Protein 6ZPA (pdb70)

Organism: Cyanophage S-2L (NCBI:txid260586)

Radius of gyration: 15.74 Å; Cα contacts (8 Å, |Δi|>4): 226; chains: 1; bounding box: 34×36×41 Å

Structure (mmCIF, N/CA/C/O backbone):
data_6ZPA
#
_entry.id   6ZPA
#
_cell.length_a   141.489
_cell.length_b   141.489
_cell.length_c   53.601
_cell.angle_alpha   90.000
_cell.angle_beta   90.000
_cell.angle_gamma   120.000
#
_symmetry.space_group_name_H-M   'H 3 2'
#
loop_
_entity.id
_entity.type
_entity.pdbx_description
1 polymer DatZ
2 non-polymer (2R,3S,5R)-5-(6-amino-9H-purin-9-yl)-tetrahydro-2-(hydroxymethyl)furan-3-ol
3 non-polymer 'ZINC ION'
4 non-polymer 'LITHIUM ION'
5 water water
#
loop_
_atom_site.group_PDB
_atom_site.id
_atom_site.type_symbol
_atom_site.label_atom_id
_atom_site.label_alt_id
_atom_site.label_comp_id
_atom_site.label_asym_id
_atom_site.label_entity_id
_atom_site.label_seq_id
_atom_site.pdbx_PDB_ins_code
_atom_site.Cartn_x
_atom_site.Cartn_y
_atom_site.Cartn_z
_atom_site.occupancy
_atom_site.B_iso_or_equiv
_atom_site.auth_seq_id
_atom_site.auth_comp_id
_atom_site.auth_asym_id
_atom_site.auth_atom_id
_atom_site.pdbx_PDB_model_num
ATOM 1 N N . LEU A 1 9 ? -6.82600 27.88300 14.60100 1.000 20.33123 3 LEU A N 1
ATOM 2 C CA . LEU A 1 9 ? -6.79800 27.73900 13.14700 1.000 20.58389 3 LEU A CA 1
ATOM 3 C C . LEU A 1 9 ? -5.38000 27.92600 12.57600 1.000 16.24389 3 LEU A C 1
ATOM 4 O O . LEU A 1 9 ? -4.93500 27.13000 11.74800 1.000 16.07019 3 LEU A O 1
ATOM 20 N N . GLN A 1 10 ? -4.66700 28.95400 13.03900 1.000 13.39882 4 GLN A N 1
ATOM 21 C CA . GLN A 1 10 ? -3.31700 29.21700 12.54800 1.000 11.88021 4 GLN A CA 1
ATOM 22 C C . GLN A 1 10 ? -2.38300 28.05400 12.86200 1.000 10.98274 4 GLN A C 1
ATOM 23 O O . GLN A 1 10 ? -2.39700 27.50200 13.96500 1.000 12.00917 4 GLN A O 1
ATOM 37 N N . ILE A 1 11 ? -1.54700 27.70200 11.88700 1.000 9.11935 5 ILE A N 1
ATOM 38 C CA . ILE A 1 11 ? -0.49700 26.70900 12.08000 1.000 8.39295 5 ILE A CA 1
ATOM 39 C C . ILE A 1 11 ? 0.72600 27.42500 12.63100 1.000 9.06408 5 ILE A C 1
ATOM 40 O O . ILE A 1 11 ? 1.28900 28.30400 11.96600 1.000 10.42477 5 ILE A O 1
ATOM 56 N N . THR A 1 12 ? 1.13900 27.04000 13.84100 1.000 9.46940 6 THR A N 1
ATOM 57 C CA . THR A 1 12 ? 2.25400 27.68400 14.51400 1.000 12.19867 6 THR A CA 1
ATOM 58 C C . THR A 1 12 ? 3.34300 26.72600 14.96700 1.000 9.98525 6 THR A C 1
ATOM 59 O O . THR A 1 12 ? 4.39900 27.19700 15.39600 1.000 13.33039 6 THR A O 1
ATOM 70 N N . GLU A 1 13 ? 3.13300 25.41700 14.90300 1.000 9.20884 7 GLU A N 1
ATOM 71 C CA . GLU A 1 13 ? 4.03200 24.45400 15.52400 1.000 7.58496 7 GLU A CA 1
ATOM 72 C C . GLU A 1 13 ? 4.68900 23.55300 14.48900 1.000 6.56115 7 GLU A C 1
ATOM 73 O O . GLU A 1 13 ? 4.05000 23.10000 13.53600 1.000 6.76644 7 GLU A O 1
ATOM 85 N N . THR A 1 14 ? 5.94800 23.21700 14.75200 1.000 6.48483 8 THR A N 1
ATOM 86 C CA . THR A 1 14 ? 6.66400 22.27900 13.90000 1.000 6.70328 8 THR A CA 1
ATOM 87 C C . THR A 1 14 ? 5.95200 20.93200 13.81500 1.000 6.05057 8 THR A C 1
ATOM 88 O O . THR A 1 14 ? 5.91600 20.33000 12.74100 1.000 6.07162 8 THR A O 1
ATOM 99 N N . TYR A 1 15 ? 5.35600 20.44400 14.91300 1.000 5.94529 9 TYR A N 1
ATOM 100 C CA . TYR A 1 15 ? 4.69800 19.14100 14.80400 1.000 6.61642 9 TYR A CA 1
ATOM 101 C C . TYR A 1 15 ? 3.54800 19.18400 13.80700 1.000 6.07688 9 TYR A C 1
ATOM 102 O O . TYR A 1 15 ? 3.23500 18.16600 13.17800 1.000 6.94804 9 TYR A O 1
ATOM 120 N N . GLU A 1 16 ? 2.89800 20.34200 13.67000 1.000 5.68736 10 GLU A N 1
ATOM 121 C CA . GLU A 1 16 ? 1.83700 20.48600 12.67900 1.000 5.92687 10 GLU A CA 1
ATOM 122 C C . GLU A 1 16 ? 2.41600 20.58000 11.27100 1.000 5.50576 10 GLU A C 1
ATOM 123 O O . GLU A 1 16 ? 1.90500 19.94700 10.33700 1.000 5.70579 10 GLU A O 1
ATOM 135 N N . ARG A 1 17 ? 3.47600 21.37700 11.09200 1.000 5.58472 11 ARG A N 1
ATOM 136 C CA . ARG A 1 17 ? 4.07000 21.52000 9.76900 1.000 5.41891 11 ARG A CA 1
ATOM 137 C C . ARG A 1 17 ? 4.63700 20.19400 9.25700 1.000 5.30048 11 ARG A C 1
ATOM 138 O O . ARG A 1 17 ? 4.61000 19.93400 8.04900 1.000 5.48208 11 ARG A O 1
ATOM 159 N N . LEU A 1 18 ? 5.13800 19.34000 10.16200 1.000 5.18994 12 LEU A N 1
ATOM 160 C CA . LEU A 1 18 ? 5.62600 18.01900 9.76700 1.000 5.17941 12 LEU A CA 1
ATOM 161 C C . LEU A 1 18 ? 4.52200 17.17000 9.16000 1.000 5.10835 12 LEU A C 1
ATOM 162 O O . LEU A 1 18 ? 4.80100 16.24400 8.38300 1.000 5.55051 12 LEU A O 1
ATOM 178 N N . ARG A 1 19 ? 3.26400 17.46200 9.52100 1.000 5.06361 13 ARG A N 1
ATOM 179 C CA . ARG A 1 19 ? 2.14000 16.73900 8.94600 1.000 4.93201 13 ARG A CA 1
ATOM 180 C C . ARG A 1 19 ? 1.93000 17.04600 7.47300 1.000 5.00307 13 ARG A C 1
ATOM 181 O O . ARG A 1 19 ? 1.03000 16.45500 6.87000 1.000 5.07413 13 ARG A O 1
ATOM 202 N N . ALA A 1 20 ? 2.75700 17.88000 6.84400 1.000 5.11887 14 ALA A N 1
ATOM 203 C CA . ALA A 1 20 ? 2.74600 17.91500 5.39000 1.000 5.03992 14 ALA A CA 1
ATOM 204 C C . ALA A 1 20 ? 2.81400 16.50000 4.80500 1.000 4.93991 14 ALA A C 1
ATOM 205 O O . ALA A 1 20 ? 2.17500 16.21300 3.78900 1.000 5.33995 14 ALA A O 1
ATOM 212 N N . SER A 1 21 ? 3.58600 15.59700 5.42300 1.000 4.80305 15 SER A N 1
ATOM 213 C CA . SER A 1 21 ? 3.68000 14.24600 4.87500 1.000 4.77146 15 SER A CA 1
ATOM 214 C C . SER A 1 21 ? 2.46500 13.37600 5.19100 1.000 4.68461 15 SER A C 1
ATOM 215 O O . SER A 1 21 ? 2.40900 12.22800 4.72400 1.000 5.66631 15 SER A O 1
ATOM 223 N N . HIS A 1 22 ? 1.50100 13.90600 5.94800 1.000 5.00307 16 HIS A N 1
ATOM 224 C CA . HIS A 1 22 ? 0.24300 13.23000 6.23100 1.000 4.83200 16 HIS A CA 1
ATOM 225 C C . HIS A 1 22 ? -0.89000 13.71500 5.32600 1.000 4.83726 16 HIS A C 1
ATOM 226 O O . HIS A 1 22 ? -2.02100 13.23800 5.46800 1.000 5.69263 16 HIS A O 1
ATOM 240 N N . ILE A 1 23 ? -0.63100 14.69000 4.45000 1.000 4.61355 17 ILE A N 1
ATOM 241 C CA . ILE A 1 23 ? -1.67500 15.30800 3.63500 1.000 4.67935 17 ILE A CA 1
ATOM 242 C C . ILE A 1 23 ? -1.62900 14.68500 2.24800 1.000 4.64777 17 ILE A C 1
ATOM 243 O O . ILE A 1 23 ? -0.64500 14.85000 1.52000 1.000 5.08992 17 ILE A O 1
ATOM 259 N N . SER A 1 24 ? -2.69700 13.98200 1.87900 1.000 4.78199 18 SER A N 1
ATOM 260 C CA . SER A 1 24 ? -2.72000 13.23400 0.62900 1.000 4.90569 18 SER A CA 1
ATOM 261 C C . SER A 1 24 ? -3.33000 14.04800 -0.50700 1.000 5.24784 18 SER A C 1
ATOM 262 O O . SER A 1 24 ? -4.41700 14.62700 -0.36100 1.000 6.67696 18 SER A O 1
ATOM 270 N N . ARG A 1 25 ? -2.64300 14.03700 -1.64200 1.000 4.90569 19 ARG A N 1
ATOM 271 C CA . ARG A 1 25 ? -3.10100 14.64300 -2.88300 1.000 5.03202 19 ARG A CA 1
ATOM 272 C C . ARG A 1 25 ? -3.97400 13.65200 -3.66300 1.000 5.19520 19 ARG A C 1
ATOM 273 O O . ARG A 1 25 ? -4.14400 12.48900 -3.27600 1.000 6.07952 19 ARG A O 1
ATOM 294 N N . TRP A 1 26 ? -4.53700 14.11600 -4.78200 1.000 4.81621 20 TRP A N 1
ATOM 295 C CA . TRP A 1 26 ? -5.26300 13.24500 -5.70600 1.000 4.95307 20 TRP A CA 1
ATOM 296 C C . TRP A 1 26 ? -6.47200 12.59100 -5.04900 1.000 4.93727 20 TRP A C 1
ATOM 297 O O . TRP A 1 26 ? -6.82000 11.45200 -5.34900 1.000 5.63209 20 TRP A O 1
ATOM 318 N N . GLY A 1 27 ? -7.18200 13.34000 -4.21600 1.000 5.21889 21 GLY A N 1
ATOM 319 C CA . GLY A 1 27 ? -8.30500 12.77100 -3.49900 1.000 5.73474 21 GLY A CA 1
ATOM 320 C C . GLY A 1 27 ? -9.47100 12.30400 -4.34800 1.000 5.07150 21 GLY A C 1
ATOM 321 O O . GLY A 1 27 ? -10.32100 11.58700 -3.81600 1.000 5.74263 21 GLY A O 1
ATOM 325 N N . ILE A 1 28 ? -9.56300 12.70500 -5.62300 1.000 4.90306 22 ILE A N 1
ATOM 326 C CA . ILE A 1 28 ? -10.63100 12.20900 -6.48800 1.000 4.87937 22 ILE A CA 1
ATOM 327 C C . ILE A 1 28 ? -10.10800 11.40800 -7.67800 1.000 4.81884 22 ILE A C 1
ATOM 328 O O . ILE A 1 28 ? -10.87700 11.08500 -8.58800 1.000 5.46365 22 ILE A O 1
ATOM 344 N N . VAL A 1 29 ? -8.82000 11.06300 -7.67900 1.000 4.92675 23 VAL A N 1
ATOM 345 C CA . VAL A 1 29 ? -8.17700 10.37000 -8.79000 1.000 4.88200 23 VAL A CA 1
ATOM 346 C C . VAL A 1 29 ? -7.50200 9.10100 -8.27600 1.000 4.89516 23 VAL A C 1
ATOM 347 O O . VAL A 1 29 ? -6.77400 9.13500 -7.27900 1.000 5.30837 23 VAL A O 1
ATOM 360 N N . GLN A 1 30 ? -7.69700 7.99700 -8.98800 1.000 5.11098 24 GLN A N 1
ATOM 361 C CA . GLN A 1 30 ? -7.03500 6.75000 -8.63000 1.000 5.39522 24 GLN A CA 1
ATOM 362 C C . GLN A 1 30 ? -5.53900 6.82100 -8.94100 1.000 5.12151 24 GLN A C 1
ATOM 363 O O . GLN A 1 30 ? -5.14100 7.12900 -10.07200 1.000 5.60314 24 GLN A O 1
ATOM 377 N N . THR A 1 31 ? -4.72100 6.49900 -7.93600 1.000 5.41365 25 THR A N 1
ATOM 378 C CA . THR A 1 31 ? -3.27500 6.46500 -8.08100 1.000 5.26100 25 THR A CA 1
ATOM 379 C C . THR A 1 31 ? -2.72400 5.20500 -7.41600 1.000 5.65052 25 THR A C 1
ATOM 380 O O . THR A 1 31 ? -3.38600 4.55800 -6.60200 1.000 6.76907 25 THR A O 1
ATOM 391 N N . THR A 1 32 ? -1.47400 4.88000 -7.75200 1.000 5.36364 26 THR A N 1
ATOM 392 C CA . THR A 1 32 ? -0.84600 3.68800 -7.19400 1.000 5.99003 26 THR A CA 1
ATOM 393 C C . THR A 1 32 ? -0.57700 3.81600 -5.69800 1.000 5.88739 26 THR A C 1
ATOM 394 O O . THR A 1 32 ? -0.50300 2.79800 -5.00300 1.000 7.40599 26 THR A O 1
ATOM 405 N N . TYR A 1 33 ? -0.39800 5.02900 -5.19800 1.000 5.94792 27 TYR A N 1
ATOM 406 C CA . TYR A 1 33 ? -0.22200 5.25900 -3.77100 1.000 6.79802 27 TYR A CA 1
ATOM 407 C C . TYR A 1 33 ? -0.62400 6.68900 -3.47700 1.000 6.08741 27 TYR A C 1
ATOM 408 O O . TYR A 1 33 ? -0.72500 7.51900 -4.39700 1.000 6.01898 27 TYR A O 1
ATOM 426 N N A PRO A 1 34 ? -0.84500 7.02300 -2.19700 0.970 6.33481 28 PRO A N 1
ATOM 427 N N B PRO A 1 34 ? -0.86800 7.00500 -2.22400 0.030 6.33481 28 PRO A N 1
ATOM 428 C CA A PRO A 1 34 ? -1.25500 8.38900 -1.84500 0.970 6.72959 28 PRO A CA 1
ATOM 429 C CA B PRO A 1 34 ? -1.19600 8.38500 -1.83600 0.030 6.74275 28 PRO A CA 1
ATOM 430 C C A PRO A 1 34 ? -0.05600 9.32500 -1.71600 0.970 6.17690 28 PRO A C 1
ATOM 431 C C B PRO A 1 34 ? -0.00300 9.31000 -1.72000 0.030 6.18742 28 PRO A C 1
ATOM 432 O O A PRO A 1 34 ? 0.66400 9.31000 -0.71500 0.970 6.72433 28 PRO A O 1
ATOM 433 O O B PRO A 1 34 ? 0.74700 9.30100 -0.73700 0.030 6.70591 28 PRO A O 1
ATOM 454 N N . GLN A 1 35 ? 0.16500 10.14300 -2.73600 1.000 5.85581 29 GLN A N 1
ATOM 455 C CA . GLN A 1 35 ? 1.23800 11.12500 -2.70600 1.000 4.90832 29 GLN A CA 1
ATOM 456 C C . GLN A 1 35 ? 0.91900 12.17800 -1.65700 1.000 4.73199 29 GLN A C 1
ATOM 457 O O . GLN A 1 35 ? -0.21200 12.66200 -1.59300 1.000 6.07952 29 GLN A O 1
ATOM 471 N N . ASN A 1 36 ? 1.92000 12.57300 -0.87000 1.000 4.59513 30 ASN A N 1
ATOM 472 C CA . ASN A 1 36 ? 1.70700 13.63500 0.10300 1.000 4.49512 30 ASN A CA 1
ATOM 473 C C . ASN A 1 36 ? 2.25900 14.97400 -0.38700 1.000 4.42142 30 ASN A C 1
ATOM 474 O O . ASN A 1 36 ? 2.95700 15.08500 -1.40100 1.000 4.94780 30 ASN A O 1
ATOM 485 N N . ILE A 1 37 ? 1.89800 16.03000 0.34500 1.000 4.71620 31 ILE A N 1
ATOM 486 C CA . ILE A 1 37 ? 2.26500 17.37100 -0.10400 1.000 4.92148 31 ILE A CA 1
ATOM 487 C C . ILE A 1 37 ? 3.73500 17.67900 0.14200 1.000 4.98465 31 ILE A C 1
ATOM 488 O O . ILE A 1 37 ? 4.27000 18.59100 -0.49600 1.000 5.52155 31 ILE A O 1
ATOM 504 N N . ALA A 1 38 ? 4.40000 16.95500 1.05100 1.000 5.07676 32 ALA A N 1
ATOM 505 C CA . ALA A 1 38 ? 5.83000 17.18000 1.26600 1.000 5.22941 32 ALA A CA 1
ATOM 506 C C . ALA A 1 38 ? 6.63700 16.75000 0.04300 1.000 5.03729 32 ALA A C 1
ATOM 507 O O . ALA A 1 38 ? 7.48600 17.50100 -0.45500 1.000 5.42681 32 ALA A O 1
ATOM 514 N N . GLU A 1 39 ? 6.38100 15.53900 -0.46000 1.000 5.07676 33 GLU A N 1
ATOM 515 C CA . GLU A 1 39 ? 7.08500 15.10200 -1.66300 1.000 5.24784 33 GLU A CA 1
ATOM 516 C C . GLU A 1 39 ? 6.71000 15.97300 -2.86000 1.000 5.00307 33 GLU A C 1
ATOM 517 O O . GLU A 1 39 ? 7.56500 16.28300 -3.69000 1.000 5.61630 33 GLU A O 1
ATOM 529 N N . HIS A 1 40 ? 5.44400 16.39400 -2.95300 1.000 5.20046 34 HIS A N 1
ATOM 530 C CA . HIS A 1 40 ? 5.03400 17.31800 -4.01000 1.000 5.42944 34 HIS A CA 1
ATOM 531 C C . HIS A 1 40 ? 5.81600 18.62300 -3.93300 1.000 5.14519 34 HIS A C 1
ATOM 532 O O . HIS A 1 40 ? 6.34700 19.09000 -4.94300 1.000 5.48997 34 HIS A O 1
ATOM 546 N N . MET A 1 41 ? 5.87800 19.24000 -2.74900 1.000 5.10045 35 MET A N 1
ATOM 547 C CA . MET A 1 41 ? 6.55300 20.52600 -2.64200 1.000 5.23468 35 MET A CA 1
ATOM 548 C C . MET A 1 41 ? 8.04300 20.40000 -2.93000 1.000 5.16362 35 MET A C 1
ATOM 549 O O . MET A 1 41 ? 8.62600 21.28800 -3.56200 1.000 5.50840 35 MET A O 1
ATOM 563 N N . TRP A 1 42 ? 8.68300 19.31500 -2.48400 1.000 5.32679 36 TRP A N 1
ATOM 564 C CA . TRP A 1 42 ? 10.09200 19.12700 -2.81700 1.000 4.92675 36 TRP A CA 1
ATOM 565 C C . TRP A 1 42 ? 10.27400 19.05700 -4.33600 1.000 4.76094 36 TRP A C 1
ATOM 566 O O . TRP A 1 42 ? 11.17600 19.68900 -4.90500 1.000 4.89780 36 TRP A O 1
ATOM 587 N N . ARG A 1 43 ? 9.43300 18.26100 -5.00800 1.000 4.55039 37 ARG A N 1
ATOM 588 C CA . ARG A 1 43 ? 9.56400 18.12100 -6.45000 1.000 4.57934 37 ARG A CA 1
ATOM 589 C C . ARG A 1 43 ? 9.28000 19.43600 -7.18100 1.000 4.78199 37 ARG A C 1
ATOM 590 O O . ARG A 1 43 ? 9.95700 19.74900 -8.16300 1.000 5.17678 37 ARG A O 1
ATOM 611 N N . VAL A 1 44 ? 8.28700 20.21200 -6.72800 1.000 4.97149 38 VAL A N 1
ATOM 612 C CA . VAL A 1 44 ? 8.03700 21.51400 -7.34700 1.000 5.04518 38 VAL A CA 1
ATOM 613 C C . VAL A 1 44 ? 9.23200 22.43900 -7.15000 1.000 5.13203 38 VAL A C 1
ATOM 614 O O . VAL A 1 44 ? 9.63700 23.15900 -8.07400 1.000 5.47944 38 VAL A O 1
ATOM 627 N N . TRP A 1 45 ? 9.80500 22.43800 -5.94300 1.000 5.20046 39 TRP A N 1
ATOM 628 C CA . TRP A 1 45 ? 11.01500 23.20900 -5.66500 1.000 5.17151 39 TRP A CA 1
ATOM 629 C C . TRP A 1 45 ? 12.12800 22.83700 -6.64600 1.000 5.11887 39 TRP A C 1
ATOM 630 O O . TRP A 1 45 ? 12.79800 23.71100 -7.21100 1.000 5.64525 39 TRP A O 1
ATOM 651 N N . LEU A 1 46 ? 12.33900 21.53300 -6.83400 1.000 5.15835 40 LEU A N 1
ATOM 652 C CA A LEU A 1 46 ? 13.38500 21.05700 -7.73000 0.930 5.25573 40 LEU A CA 1
ATOM 653 C CA B LEU A 1 46 ? 13.38900 21.05900 -7.73100 0.070 5.25047 40 LEU A CA 1
ATOM 654 C C . LEU A 1 46 ? 13.16400 21.58300 -9.14300 1.000 5.27152 40 LEU A C 1
ATOM 655 O O . LEU A 1 46 ? 14.10000 22.05100 -9.80700 1.000 5.71895 40 LEU A O 1
ATOM 684 N N . LEU A 1 47 ? 11.92900 21.47500 -9.63300 1.000 5.18730 41 LEU A N 1
ATOM 685 C CA . LEU A 1 47 ? 11.62100 21.96100 -10.97300 1.000 5.24784 41 LEU A CA 1
ATOM 686 C C . LEU A 1 47 ? 11.85900 23.46600 -11.08300 1.000 5.52945 41 LEU A C 1
ATOM 687 O O . LEU A 1 47 ? 12.42200 23.94100 -12.07400 1.000 6.01372 41 LEU A O 1
ATOM 703 N N . CYS A 1 48 ? 11.42400 24.24000 -10.08700 1.000 5.42154 42 CYS A N 1
ATOM 704 C CA . CYS A 1 48 ? 11.66800 25.67600 -10.13900 1.000 5.77948 42 CYS A CA 1
ATOM 705 C C . CYS A 1 48 ? 13.16500 25.95600 -10.22300 1.000 6.06373 42 CYS A C 1
ATOM 706 O O . CYS A 1 48 ? 13.61600 26.80200 -11.01000 1.000 6.44009 42 CYS A O 1
ATOM 714 N N . ARG A 1 49 ? 13.94400 25.27500 -9.38100 1.000 5.76369 43 ARG A N 1
ATOM 715 C CA . ARG A 1 49 ? 15.38400 25.47900 -9.35100 1.000 5.99530 43 ARG A CA 1
ATOM 716 C C . ARG A 1 49 ? 16.00800 25.14800 -10.70300 1.000 5.99530 43 ARG A C 1
ATOM 717 O O . ARG A 1 49 ? 16.76100 25.94800 -11.28200 1.000 6.66906 43 ARG A O 1
ATOM 738 N N . ASP A 1 50 ? 15.72900 23.94800 -11.20200 1.000 5.76106 44 ASP A N 1
ATOM 739 C CA . ASP A 1 50 ? 16.41200 23.46600 -12.39800 1.000 6.25585 44 ASP A CA 1
ATOM 740 C C . ASP A 1 50 ? 15.91800 24.18700 -13.64300 1.000 6.13479 44 ASP A C 1
ATOM 741 O O . ASP A 1 50 ? 16.71600 24.57900 -14.50600 1.000 6.89540 44 ASP A O 1
ATOM 750 N N . TRP A 1 51 ? 14.60200 24.31800 -13.78900 1.000 6.15058 45 TRP A N 1
ATOM 751 C CA . TRP A 1 51 ? 14.06000 24.88500 -15.01400 1.000 6.39008 45 TRP A CA 1
ATOM 752 C C . TRP A 1 51 ? 14.15500 26.40300 -15.02400 1.000 6.77960 45 TRP A C 1
ATOM 753 O O . TRP A 1 51 ? 14.35400 26.99500 -16.09300 1.000 7.32967 45 TRP A O 1
ATOM 774 N N . GLY A 1 52 ? 14.06900 27.05300 -13.86300 1.000 7.08753 46 GLY A N 1
ATOM 775 C CA . GLY A 1 52 ? 14.34500 28.47700 -13.82400 1.000 8.49823 46 GLY A CA 1
ATOM 776 C C . GLY A 1 52 ? 15.75500 28.78800 -14.28700 1.000 8.19293 46 GLY A C 1
ATOM 777 O O . GLY A 1 52 ? 15.98100 29.73000 -15.04900 1.000 9.44571 46 GLY A O 1
ATOM 781 N N . ALA A 1 53 ? 16.72200 27.98400 -13.84000 1.000 8.64561 47 ALA A N 1
ATOM 782 C CA . ALA A 1 53 ? 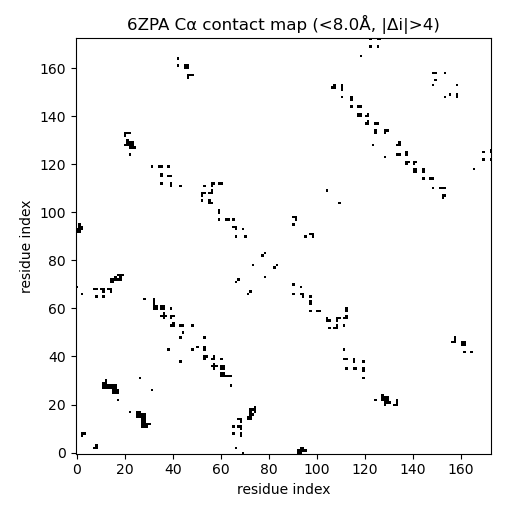18.09600 28.15500 -14.28900 1.000 9.50098 47 ALA A CA 1
ATOM 783 C C . ALA A 1 53 ? 18.23300 27.84300 -15.77400 1.000 8.52191 47 ALA A C 1
ATOM 784 O O . ALA A 1 53 ? 18.89000 28.58900 -16.50600 1.000 9.46150 47 ALA A O 1
ATOM 791 N N . ALA A 1 54 ? 17.62500 26.74900 -16.24200 1.000 8.19030 48 ALA A N 1
ATOM 792 C CA . ALA A 1 54 ? 17.75200 26.39300 -17.65500 1.000 8.63509 48 ALA A CA 1
ATOM 793 C C . ALA A 1 54 ? 17.22000 27.50400 -18.54700 1.000 8.66667 48 ALA A C 1
ATOM 794 O O . ALA A 1 54 ? 17.76300 27.76200 -19.62800 1.000 10.08789 48 ALA A O 1
ATOM 801 N N . ALA A 1 55 ? 16.15400 28.16600 -18.11000 1.000 8.97460 49 ALA A N 1
ATOM 802 C CA . ALA A 1 55 ? 15.53000 29.24700 -18.85400 1.000 10.48794 49 ALA A CA 1
ATOM 803 C C . ALA A 1 55 ? 16.26100 30.57200 -18.70600 1.000 10.54847 49 ALA A C 1
ATOM 804 O O . ALA A 1 55 ? 15.84800 31.55800 -19.32400 1.000 12.79348 49 ALA A O 1
ATOM 811 N N . GLY A 1 56 ? 17.33500 30.62000 -17.92400 1.000 11.31962 50 GLY A N 1
ATOM 812 C CA . GLY A 1 56 ? 18.10100 31.84200 -17.79100 1.000 12.39870 50 GLY A CA 1
ATOM 813 C C . GLY A 1 56 ? 17.39600 32.93100 -17.02500 1.000 12.79874 50 GLY A C 1
ATOM 814 O O . GLY A 1 56 ? 17.72500 34.11000 -17.18600 1.000 13.88835 50 GLY A O 1
ATOM 818 N N . MET A 1 57 ? 16.42500 32.57000 -16.19500 1.000 12.51976 51 MET A N 1
ATOM 819 C CA . MET A 1 57 ? 15.70800 33.56700 -15.43700 1.000 12.09076 51 MET A CA 1
ATOM 820 C C . MET A 1 57 ? 16.62500 34.15300 -14.36200 1.000 13.04351 51 MET A C 1
ATOM 821 O O . MET A 1 57 ? 17.57200 33.50200 -13.91000 1.000 13.19616 51 MET A O 1
ATOM 835 N N . PRO A 1 58 ? 16.39900 35.40400 -13.97600 1.000 14.61738 52 PRO A N 1
ATOM 836 C CA . PRO A 1 58 ? 17.25200 36.01700 -12.95500 1.000 15.00427 52 PRO A CA 1
ATOM 837 C C . PRO A 1 58 ? 17.25500 35.19700 -11.67500 1.000 14.15154 52 PRO A C 1
ATOM 838 O O . PRO A 1 58 ? 16.23800 34.63700 -11.27100 1.000 12.79874 52 PRO A O 1
ATOM 849 N N . GLN A 1 59 ? 18.41600 35.15200 -11.02500 1.000 16.03071 53 GLN A N 1
ATOM 850 C CA . GLN A 1 59 ? 18.55400 34.40200 -9.78300 1.000 17.96778 53 GLN A CA 1
ATOM 851 C C . GLN A 1 59 ? 17.51400 34.82100 -8.74600 1.000 15.11744 53 GLN A C 1
ATOM 852 O O . GLN A 1 59 ? 16.96000 33.97500 -8.03800 1.000 14.62791 53 GLN A O 1
ATOM 866 N N . HIS A 1 60 ? 17.24200 36.12300 -8.62100 1.000 14.86215 54 HIS A N 1
ATOM 867 C CA . HIS A 1 60 ? 16.28100 36.55100 -7.60700 1.000 16.62289 54 HIS A CA 1
ATOM 868 C C . HIS A 1 60 ? 14.89100 35.98900 -7.88600 1.000 13.15931 54 HIS A C 1
ATOM 869 O O . HIS A 1 60 ? 14.15000 35.66600 -6.94900 1.000 13.45145 54 HIS A O 1
ATOM 883 N N . THR A 1 61 ? 14.53300 35.85200 -9.16200 1.000 11.54859 55 THR A N 1
ATOM 884 C CA . THR A 1 61 ? 13.23100 35.30500 -9.52800 1.000 11.74862 55 THR A CA 1
ATOM 885 C C . THR A 1 61 ? 13.16200 33.81500 -9.21700 1.000 10.11947 55 THR A C 1
ATOM 886 O O . THR A 1 61 ? 12.16900 33.32300 -8.66400 1.000 10.48268 55 THR A O 1
ATOM 897 N N . VAL A 1 62 ? 14.20700 33.07600 -9.58200 1.000 9.78259 56 VAL A N 1
ATOM 898 C CA . VAL A 1 62 ? 14.22400 31.64700 -9.30500 1.000 9.81417 56 VAL A CA 1
ATOM 899 C C . VAL A 1 62 ? 14.19600 31.40500 -7.80300 1.000 8.70352 56 VAL A C 1
ATOM 900 O O . VAL A 1 62 ? 13.47300 30.52800 -7.31200 1.000 8.75089 56 VAL A O 1
ATOM 913 N N . ARG A 1 63 ? 14.96200 32.19500 -7.04300 1.000 9.62994 57 ARG A N 1
ATOM 914 C CA . ARG A 1 63 ? 14.96400 32.04600 -5.59100 1.000 11.20645 57 ARG A CA 1
ATOM 915 C C . ARG A 1 63 ? 13.57100 32.25400 -5.01700 1.000 9.76417 57 ARG A C 1
ATOM 916 O O . ARG A 1 63 ? 13.14000 31.51400 -4.12900 1.000 10.01420 57 ARG A O 1
ATOM 937 N N . GLN A 1 64 ? 12.85800 33.27000 -5.49200 1.000 9.48256 58 GLN A N 1
ATOM 938 C CA . GLN A 1 64 ? 11.52500 33.53300 -4.96900 1.000 9.51151 58 GLN A CA 1
ATOM 939 C C . GLN A 1 64 ? 10.56800 32.38900 -5.29000 1.000 8.32979 58 GLN A C 1
ATOM 940 O O . GLN A 1 64 ? 9.76700 31.97800 -4.44100 1.000 8.56666 58 GLN A O 1
ATOM 954 N N . ALA A 1 65 ? 10.62400 31.87100 -6.52000 1.000 7.90342 59 ALA A N 1
ATOM 955 C CA . ALA A 1 65 ? 9.78800 30.72900 -6.87900 1.000 7.17702 59 ALA A CA 1
ATOM 956 C C . ALA A 1 65 ? 10.10700 29.52700 -5.99900 1.000 6.84277 59 ALA A C 1
ATOM 957 O O . ALA A 1 65 ? 9.20100 28.83500 -5.52100 1.000 7.31124 59 ALA A O 1
ATOM 964 N N . CYS A 1 66 ? 11.39700 29.25700 -5.79200 1.000 6.71117 60 CYS A N 1
ATOM 965 C CA . CYS A 1 66 ? 11.81100 28.11800 -4.97700 1.000 6.54799 60 CYS A CA 1
ATOM 966 C C . CYS A 1 66 ? 11.36500 28.27000 -3.52800 1.000 7.10069 60 CYS A C 1
ATOM 967 O O . CYS A 1 66 ? 10.90900 27.30000 -2.90500 1.000 6.85066 60 CYS A O 1
ATOM 975 N N . GLU A 1 67 ? 11.51100 29.47000 -2.96500 1.000 7.04542 61 GLU A N 1
ATOM 976 C CA . GLU A 1 67 ? 11.08300 29.69800 -1.58800 1.000 7.89552 61 GLU A CA 1
ATOM 977 C C . GLU A 1 67 ? 9.59300 29.43200 -1.44400 1.000 7.32177 61 GLU A C 1
ATOM 978 O O . GLU A 1 67 ? 9.14900 28.79800 -0.47900 1.000 8.04817 61 GLU A O 1
ATOM 990 N N . PHE A 1 68 ? 8.80300 29.92300 -2.39600 1.000 7.59549 62 PHE A N 1
ATOM 991 C CA . PHE A 1 68 ? 7.36800 29.69700 -2.34300 1.000 9.07988 62 PHE A CA 1
ATOM 992 C C . PHE A 1 68 ? 7.04300 28.22600 -2.55100 1.000 7.33756 62 PHE A C 1
ATOM 993 O O . PHE A 1 68 ? 6.16900 27.67700 -1.87100 1.000 8.18240 62 PHE A O 1
ATOM 1010 N N . ALA A 1 69 ? 7.75400 27.56200 -3.46900 1.000 6.71380 63 ALA A N 1
ATOM 1011 C CA . ALA A 1 69 ? 7.48700 26.16000 -3.75100 1.000 6.65590 63 ALA A CA 1
ATOM 1012 C C . ALA A 1 69 ? 7.51300 25.31900 -2.48500 1.000 6.40587 63 ALA A C 1
ATOM 1013 O O . ALA A 1 69 ? 6.70200 24.40200 -2.33100 1.000 6.91383 63 ALA A O 1
ATOM 1020 N N . LEU A 1 70 ? 8.45700 25.59500 -1.58100 1.000 5.87686 64 LEU A N 1
ATOM 1021 C CA . LEU A 1 70 ? 8.64500 24.76000 -0.40000 1.000 6.11636 64 LEU A CA 1
ATOM 1022 C C . LEU A 1 70 ? 7.54500 24.91200 0.64100 1.000 6.19532 64 LEU A C 1
ATOM 1023 O O . LEU A 1 70 ? 7.45600 24.07000 1.54400 1.000 7.13754 64 LEU A O 1
ATOM 1039 N N . VAL A 1 71 ? 6.73300 25.97000 0.56700 1.000 5.88476 65 VAL A N 1
ATOM 1040 C CA . VAL A 1 71 ? 5.72100 26.23800 1.58300 1.000 6.15321 65 VAL A CA 1
ATOM 1041 C C . VAL A 1 71 ? 4.32000 26.40800 1.01700 1.000 6.17953 65 VAL A C 1
ATOM 1042 O O . VAL A 1 71 ? 3.36900 26.55600 1.78700 1.000 6.34797 65 VAL A O 1
ATOM 1055 N N . HIS A 1 72 ? 4.15500 26.39500 -0.30800 1.000 6.50062 66 HIS A N 1
ATOM 1056 C CA . HIS A 1 72 ? 2.95900 26.98600 -0.89900 1.000 6.96646 66 HIS A CA 1
ATOM 1057 C C . HIS A 1 72 ? 1.68300 26.23900 -0.53600 1.000 6.62958 66 HIS A C 1
ATOM 1058 O O . HIS A 1 72 ? 0.61100 26.85100 -0.54500 1.000 8.10344 66 HIS A O 1
ATOM 1072 N N . ASP A 1 73 ? 1.76000 24.93700 -0.25300 1.000 6.16637 67 ASP A N 1
ATOM 1073 C CA . ASP A 1 73 ? 0.57700 24.14500 0.06300 1.000 6.90856 67 ASP A CA 1
ATOM 1074 C C . ASP A 1 73 ? 0.41500 23.88100 1.56200 1.000 6.29796 67 ASP A C 1
ATOM 1075 O O . ASP A 1 73 ? -0.42300 23.06300 1.94100 1.000 6.52694 67 ASP A O 1
ATOM 1084 N N . LEU A 1 74 ? 1.15600 24.58300 2.42700 1.000 6.63748 68 LEU A N 1
ATOM 1085 C CA . LEU A 1 74 ? 1.07900 24.28900 3.85800 1.000 6.39271 68 LEU A CA 1
ATOM 1086 C C . LEU A 1 74 ? -0.32700 24.44700 4.43700 1.000 6.25849 68 LEU A C 1
ATOM 1087 O O . LEU A 1 74 ? -0.66100 23.75000 5.39900 1.000 6.44798 68 LEU A O 1
ATOM 1103 N N . ALA A 1 75 ? -1.15400 25.35800 3.90700 1.000 6.23480 69 ALA A N 1
ATOM 1104 C CA . ALA A 1 75 ? -2.49400 25.50200 4.46700 1.000 6.29270 69 ALA A CA 1
ATOM 1105 C C . ALA A 1 75 ? -3.29400 24.21200 4.38400 1.000 5.90318 69 ALA A C 1
ATOM 1106 O O . ALA A 1 75 ? -4.24700 24.03700 5.15500 1.000 6.23743 69 ALA A O 1
ATOM 1113 N N . GLU A 1 76 ? -2.94200 23.32300 3.45300 1.000 5.61104 70 GLU A N 1
ATOM 1114 C CA . GLU A 1 76 ? -3.67100 22.07400 3.28100 1.000 5.50050 70 GLU A CA 1
ATOM 1115 C C . GLU A 1 76 ? -3.53600 21.15700 4.49000 1.000 5.65841 70 GLU A C 1
ATOM 1116 O O . GLU A 1 76 ? -4.33100 20.22700 4.63100 1.000 5.82949 70 GLU A O 1
ATOM 1128 N N . ILE A 1 77 ? -2.57100 21.40900 5.37900 1.000 5.58998 71 ILE A N 1
ATOM 1129 C CA . ILE A 1 77 ? -2.50200 20.66500 6.63100 1.000 5.66631 71 ILE A CA 1
ATOM 1130 C C . ILE A 1 77 ? -3.79100 20.83000 7.43100 1.000 5.65315 71 ILE A C 1
ATOM 1131 O O . ILE A 1 77 ? -4.16700 19.93200 8.20000 1.000 5.91108 71 ILE A O 1
ATOM 1147 N N . ARG A 1 78 ? -4.47300 21.97300 7.27800 1.000 5.94529 72 ARG A N 1
ATOM 1148 C CA . ARG A 1 78 ? -5.80900 22.20200 7.82000 1.000 6.46114 72 ARG A CA 1
ATOM 1149 C C . ARG A 1 78 ? -6.91700 21.97600 6.79400 1.000 6.63748 72 ARG A C 1
ATOM 1150 O O . ARG A 1 78 ? -7.94300 21.36700 7.11600 1.000 7.61917 72 ARG A O 1
ATOM 1171 N N . THR A 1 79 ? -6.77700 22.51500 5.57700 1.000 6.77434 73 THR A N 1
ATOM 1172 C CA . THR A 1 79 ? -7.91300 22.53700 4.66000 1.000 7.17702 73 THR A CA 1
ATOM 1173 C C . THR A 1 79 ? -8.10000 21.22800 3.91400 1.000 6.98489 73 THR A C 1
ATOM 1174 O O . THR A 1 79 ? -9.18000 21.00200 3.35900 1.000 8.10081 73 THR A O 1
ATOM 1185 N N . GLY A 1 80 ? -7.06600 20.40200 3.84200 1.000 6.78223 74 GLY A N 1
ATOM 1186 C CA . GLY A 1 80 ? -7.02000 19.34900 2.86500 1.000 6.87172 74 GLY A CA 1
ATOM 1187 C C . GLY A 1 80 ? -6.69400 19.88600 1.48300 1.000 6.76907 74 GLY A C 1
ATOM 1188 O O . GLY A 1 80 ? -6.78700 21.08200 1.19400 1.000 7.21649 74 GLY A O 1
ATOM 1192 N N A ASP A 1 81 ? -6.26900 18.97500 0.62400 0.860 7.45600 75 ASP A N 1
ATOM 1193 N N B ASP A 1 81 ? -6.38100 18.94500 0.58800 0.140 7.44021 75 ASP A N 1
ATOM 1194 C CA A ASP A 1 81 ? -6.01200 19.27700 -0.77200 0.860 6.93751 75 ASP A CA 1
ATOM 1195 C CA B ASP A 1 81 ? -6.01900 19.25300 -0.78900 0.140 6.90067 75 ASP A CA 1
ATOM 1196 C C A ASP A 1 81 ? -7.31300 19.02900 -1.52900 0.860 10.51163 75 ASP A C 1
ATOM 1197 C C B ASP A 1 81 ? -7.19400 18.97600 -1.71800 0.140 10.51952 75 ASP A C 1
ATOM 1198 O O A ASP A 1 81 ? -7.92000 17.96000 -1.39400 0.860 17.49141 75 ASP A O 1
ATOM 1199 O O B ASP A 1 81 ? -7.51200 17.81900 -1.99700 0.140 17.48615 75 ASP A O 1
ATOM 1216 N N . ALA A 1 82 ? -7.77200 20.03100 -2.26700 1.000 11.68282 76 ALA A N 1
ATOM 1217 C CA . ALA A 1 82 ? -9.01000 19.94400 -3.01100 1.000 11.30383 76 ALA A CA 1
ATOM 1218 C C . ALA A 1 82 ? -8.73100 19.89400 -4.50600 1.000 9.05882 76 ALA A C 1
ATOM 1219 O O . ALA A 1 82 ? -7.73700 20.45200 -4.97700 1.000 9.56941 76 ALA A O 1
ATOM 1226 N N . PRO A 1 83 ? -9.59200 19.24400 -5.28300 1.000 8.97723 77 PRO A N 1
ATOM 1227 C CA . PRO A 1 83 ? -9.29000 19.04500 -6.70700 1.000 11.04853 77 PRO A CA 1
ATOM 1228 C C . PRO A 1 83 ? -9.38100 20.34200 -7.48500 1.000 10.63006 77 PRO A C 1
ATOM 1229 O O . PRO A 1 83 ? -10.29000 21.14600 -7.28000 1.000 11.48543 77 PRO A O 1
ATOM 1240 N N . THR A 1 84 ? -8.46100 20.51300 -8.42700 1.000 12.16709 78 THR A N 1
ATOM 1241 C CA . THR A 1 84 ? -8.42400 21.72900 -9.23900 1.000 12.77506 78 THR A CA 1
ATOM 1242 C C . THR A 1 84 ? -9.77700 22.11500 -9.83100 1.000 12.00391 78 THR A C 1
ATOM 1243 O O . THR A 1 84 ? -10.15300 23.29500 -9.72400 1.000 12.83822 78 THR A O 1
ATOM 1254 N N . PRO A 1 85 ? -10.54500 21.21600 -10.46100 1.000 12.55398 79 PRO A N 1
ATOM 1255 C CA . PRO A 1 85 ? -11.80600 21.66300 -11.08200 1.000 14.12785 79 PRO A CA 1
ATOM 1256 C C . PRO A 1 85 ? -12.80500 22.22400 -10.08900 1.000 14.90689 79 PRO A C 1
ATOM 1257 O O . PRO A 1 85 ? -13.66400 23.03000 -10.46500 1.000 17.23085 79 PRO A O 1
ATOM 1268 N N . HIS A 1 86 ? -12.72300 21.79600 -8.83000 1.000 14.74371 80 HIS A N 1
ATOM 1269 C CA . HIS A 1 86 ? -13.61500 22.25100 -7.77400 1.000 14.59106 80 HIS A CA 1
ATOM 1270 C C . HIS A 1 86 ? -13.28300 23.66300 -7.30000 1.000 15.98860 80 HIS A C 1
ATOM 1271 O O . HIS A 1 86 ? -14.15400 24.34100 -6.74200 1.000 17.27823 80 HIS A O 1
ATOM 1285 N N . LYS A 1 87 ? -12.05300 24.12800 -7.52400 1.000 18.69155 81 LYS A N 1
ATOM 1286 C CA . LYS A 1 87 ? -11.61700 25.44000 -7.04000 1.000 20.56546 81 LYS A CA 1
ATOM 1287 C C . LYS A 1 87 ? -12.05800 26.51900 -8.02500 1.000 21.53400 81 LYS A C 1
ATOM 1288 O O . LYS A 1 87 ? -11.27200 27.07000 -8.80200 1.000 22.04722 81 LYS A O 1
ATOM 1307 N N . THR A 1 88 ? -13.34500 26.83100 -7.97300 1.000 23.98956 82 THR A N 1
ATOM 1308 C CA . THR A 1 88 ? -13.91500 27.90100 -8.77200 1.000 24.60542 82 THR A CA 1
ATOM 1309 C C . THR A 1 88 ? -13.51900 29.24700 -8.18300 1.000 25.47921 82 THR A C 1
ATOM 1310 O O . THR A 1 88 ? -13.05700 29.33200 -7.04000 1.000 23.46844 82 THR A O 1
ATOM 1321 N N . PRO A 1 89 ? -13.68500 30.33100 -8.94700 1.000 27.74001 83 PRO A N 1
ATOM 1322 C CA . PRO A 1 89 ? -13.36300 31.65800 -8.40100 1.000 28.90067 83 PRO A CA 1
ATOM 1323 C C . PRO A 1 89 ? -14.01700 31.94200 -7.05900 1.000 28.73223 83 PRO A C 1
ATOM 1324 O O . PRO A 1 89 ? -13.36200 32.49500 -6.17000 1.000 27.48208 83 PRO A O 1
ATOM 1335 N N . GLU A 1 90 ? -15.29200 31.57600 -6.87500 1.000 31.16673 84 GLU A N 1
ATOM 1336 C CA . GLU A 1 90 ? -15.95200 31.88200 -5.61000 1.000 33.94075 84 GLU A CA 1
ATOM 1337 C C . GLU A 1 90 ? -15.32400 31.09800 -4.47000 1.000 31.54836 84 GLU A C 1
ATOM 1338 O O . GLU A 1 90 ? -15.09300 31.64100 -3.38100 1.000 29.48232 84 GLU A O 1
ATOM 1350 N N . LEU A 1 91 ? -15.06000 29.81000 -4.69100 1.000 30.23241 85 LEU A N 1
ATOM 1351 C CA . LEU A 1 91 ? -14.43800 29.01100 -3.64400 1.000 28.00320 85 LEU A CA 1
ATOM 1352 C C . LEU A 1 91 ? -13.02500 29.50200 -3.35600 1.000 24.44488 85 LEU A C 1
ATOM 1353 O O . LEU A 1 91 ? -12.61200 29.58100 -2.19300 1.000 22.63940 85 LEU A O 1
ATOM 1369 N N . LYS A 1 92 ? -12.27100 29.85100 -4.40200 1.000 23.97377 86 LYS A N 1
ATOM 1370 C CA . LYS A 1 92 ? -10.90600 30.32400 -4.19300 1.000 25.95822 86 LYS A CA 1
ATOM 1371 C C . LYS A 1 92 ? -10.88800 31.61200 -3.38200 1.000 25.43184 86 LYS A C 1
ATOM 1372 O O . LYS A 1 92 ? -9.99600 31.81700 -2.55100 1.000 25.36078 86 LYS A O 1
ATOM 1391 N N . GLU A 1 93 ? -11.86700 32.49200 -3.60500 1.000 25.30024 87 GLU A N 1
ATOM 1392 C CA . GLU A 1 93 ? -11.93700 33.72500 -2.82800 1.000 27.42681 87 GLU A CA 1
ATOM 1393 C C . GLU A 1 93 ? -12.13300 33.41400 -1.35100 1.000 25.58449 87 GLU A C 1
ATOM 1394 O O . GLU A 1 93 ? -11.46300 33.99000 -0.48600 1.000 25.55554 87 GLU A O 1
ATOM 1406 N N . LEU A 1 94 ? -13.04700 32.49400 -1.04300 1.000 24.98441 88 LEU A N 1
ATOM 1407 C CA . LEU A 1 94 ? -13.24800 32.10700 0.34500 1.000 25.45026 88 LEU A CA 1
ATOM 1408 C C . LEU A 1 94 ? -12.01200 31.42000 0.90300 1.000 23.06050 88 LEU A C 1
ATOM 1409 O O . LEU A 1 94 ? -11.59200 31.70200 2.03200 1.000 23.70795 88 LEU A O 1
ATOM 1425 N N . LEU A 1 95 ? -11.41400 30.51800 0.12400 1.000 22.53149 89 LEU A N 1
ATOM 1426 C CA . LEU A 1 95 ? -10.23800 29.79900 0.60000 1.000 24.53173 89 LEU A CA 1
ATOM 1427 C C . LEU A 1 95 ? -9.06500 30.74100 0.83000 1.000 23.60267 89 LEU A C 1
ATOM 1428 O O . LEU A 1 95 ? -8.26900 30.53200 1.74900 1.000 23.60530 89 LEU A O 1
ATOM 1444 N N . ALA A 1 96 ? -8.93000 31.78000 0.00300 1.000 24.36066 90 ALA A N 1
ATOM 1445 C CA . ALA A 1 96 ? -7.80600 32.69500 0.17200 1.000 23.58425 90 ALA A CA 1
ATOM 1446 C C . ALA A 1 96 ? -7.82900 33.34300 1.55200 1.000 21.64454 90 ALA A C 1
ATOM 1447 O O . ALA A 1 96 ? -6.78400 33.47700 2.20100 1.000 20.93130 90 ALA A O 1
ATOM 1454 N N . GLY A 1 97 ? -9.01100 33.74700 2.01900 1.000 20.37070 91 GLY A N 1
ATOM 1455 C CA . GLY A 1 97 ? -9.10400 34.35200 3.33600 1.000 20.51546 91 GLY A CA 1
ATOM 1456 C C . GLY A 1 97 ? -8.83500 33.35700 4.44700 1.000 19.76274 91 GLY A C 1
ATOM 1457 O O . GLY A 1 97 ? -8.14500 33.67000 5.42100 1.000 19.98645 91 GLY A O 1
ATOM 1461 N N . ILE A 1 98 ? -9.37600 32.14400 4.31600 1.000 18.93632 92 ILE A N 1
ATOM 1462 C CA . ILE A 1 98 ? -9.13200 31.09700 5.30400 1.000 18.04148 92 ILE A CA 1
ATOM 1463 C C . ILE A 1 98 ? -7.65100 30.74600 5.33200 1.000 16.20178 92 ILE A C 1
ATOM 1464 O O . ILE A 1 98 ? -7.03300 30.64800 6.39800 1.000 15.01480 92 ILE A O 1
ATOM 1480 N N . GLU A 1 99 ? -7.06200 30.54100 4.15400 1.000 16.82291 93 GLU A N 1
ATOM 1481 C CA . GLU A 1 99 ? -5.65500 30.16700 4.08800 1.000 17.50457 93 GLU A CA 1
ATOM 1482 C C . GLU A 1 99 ? -4.75700 31.25800 4.65600 1.000 16.99925 93 GLU A C 1
ATOM 1483 O O . GLU A 1 99 ? -3.72000 30.95300 5.25800 1.000 17.31244 93 GLU A O 1
ATOM 1495 N N . ALA A 1 100 ? -5.14600 32.52800 4.50200 1.000 17.88883 94 ALA A N 1
ATOM 1496 C CA . ALA A 1 100 ? -4.34800 33.61600 5.05700 1.000 19.15477 94 ALA A CA 1
ATOM 1497 C C . ALA A 1 100 ? -4.35400 33.60700 6.58300 1.000 17.67038 94 ALA A C 1
ATOM 1498 O O . ALA A 1 100 ? -3.38700 34.06400 7.20200 1.000 19.21530 94 ALA A O 1
ATOM 1505 N N . GLN A 1 101 ? -5.42700 33.11200 7.20600 1.000 16.34917 95 GLN A N 1
ATOM 1506 C CA . GLN A 1 101 ? -5.43200 32.93900 8.65600 1.000 17.60195 95 GLN A CA 1
ATOM 1507 C C . GLN A 1 101 ? -4.62600 31.71600 9.07700 1.000 13.72780 95 GLN A C 1
ATOM 1508 O O . GLN A 1 101 ? -4.02500 31.70800 10.15800 1.000 14.16470 95 GLN A O 1
ATOM 1522 N N . ILE A 1 102 ? -4.61800 30.67400 8.24700 1.000 12.14340 96 ILE A N 1
ATOM 1523 C CA . ILE A 1 102 ? -3.91900 29.44300 8.60000 1.000 10.02999 96 ILE A CA 1
ATOM 1524 C C . ILE A 1 102 ? -2.40900 29.65400 8.54700 1.000 8.86406 96 ILE A C 1
ATOM 1525 O O . ILE A 1 102 ? -1.67200 29.23700 9.45200 1.000 8.86143 96 ILE A O 1
ATOM 1541 N N . VAL A 1 103 ? -1.92400 30.26100 7.46300 1.000 10.07736 97 VAL A N 1
ATOM 1542 C CA . VAL A 1 103 ? -0.49100 30.44700 7.22300 1.000 9.56941 97 VAL A CA 1
ATOM 1543 C C . VAL A 1 103 ? -0.24500 31.87500 6.74600 1.000 9.23779 97 VAL A C 1
ATOM 1544 O O . VAL A 1 103 ? 0.05800 32.11400 5.56700 1.000 8.97460 97 VAL A O 1
ATOM 1557 N N . PRO A 1 104 ? -0.35700 32.86000 7.63500 1.000 10.19843 98 PRO A N 1
ATOM 1558 C CA . PRO A 1 104 ? -0.15600 34.24800 7.20100 1.000 11.93022 98 PRO A CA 1
ATOM 1559 C C . PRO A 1 104 ? 1.19200 34.47800 6.54600 1.000 10.59585 98 PRO A C 1
ATOM 1560 O O . PRO A 1 104 ? 1.30100 35.33200 5.65800 1.000 11.17486 98 PRO A O 1
ATOM 1571 N N . GLU A 1 105 ? 2.22900 33.75000 6.96600 1.000 10.46688 99 GLU A N 1
ATOM 1572 C CA . GLU A 1 105 ? 3.55400 33.94000 6.38300 1.000 12.98824 99 GLU A CA 1
ATOM 1573 C C . GLU A 1 105 ? 3.59800 33.47000 4.93200 1.000 10.42477 99 GLU A C 1
ATOM 1574 O O . GLU A 1 105 ? 4.33500 34.03700 4.11200 1.000 11.00905 99 GLU A O 1
ATOM 1586 N N . VAL A 1 106 ? 2.83000 32.43100 4.60100 1.000 10.09579 100 VAL A N 1
ATOM 1587 C CA . VAL A 1 106 ? 2.75300 31.97200 3.21800 1.000 9.16936 100 VAL A CA 1
ATOM 1588 C C . VAL A 1 106 ? 1.95600 32.96400 2.38000 1.000 10.06420 100 VAL A C 1
ATOM 1589 O O . VAL A 1 106 ? 2.32900 33.28000 1.24600 1.000 10.00893 100 VAL A O 1
ATOM 1602 N N . ALA A 1 107 ? 0.85300 33.48100 2.93000 1.000 10.50373 101 ALA A N 1
ATOM 1603 C CA . ALA A 1 107 ? 0.09300 34.51100 2.22700 1.000 12.58030 101 ALA A CA 1
ATOM 1604 C C . ALA A 1 107 ? 0.95700 35.74100 1.95700 1.000 11.33015 101 ALA A C 1
ATOM 1605 O O . ALA A 1 107 ? 0.85900 36.35700 0.88900 1.000 11.64071 101 ALA A O 1
ATOM 1612 N N . GLU A 1 108 ? 1.82600 36.10400 2.90200 1.000 11.19329 102 GLU A N 1
ATOM 1613 C CA . GLU A 1 108 ? 2.68000 37.26500 2.68500 1.000 11.76441 102 GLU A CA 1
ATOM 1614 C C . GLU A 1 108 ? 3.66800 36.99400 1.55600 1.000 10.61690 102 GLU A C 1
ATOM 1615 O O . GLU A 1 108 ? 3.90000 37.85400 0.70200 1.000 11.09328 102 GLU A O 1
ATOM 1627 N N . LEU A 1 109 ? 4.26600 35.80600 1.54300 1.000 10.65638 103 LEU A N 1
ATOM 1628 C CA A LEU A 1 109 ? 5.15800 35.45900 0.44700 0.660 12.19867 103 LEU A CA 1
ATOM 1629 C CA B LEU A 1 109 ? 5.15200 35.44800 0.45200 0.340 12.20393 103 LEU A CA 1
ATOM 1630 C C . LEU A 1 109 ? 4.42100 35.49400 -0.88300 1.000 11.21434 103 LEU A C 1
ATOM 1631 O O . LEU A 1 109 ? 4.93400 36.03400 -1.86700 1.000 11.11170 103 LEU A O 1
ATOM 1660 N N . GLU A 1 110 ? 3.21300 34.92700 -0.93300 1.000 10.87220 104 GLU A N 1
ATOM 1661 C CA . GLU A 1 110 ? 2.47100 34.90900 -2.18300 1.000 12.48292 104 GLU A CA 1
ATOM 1662 C C . GLU A 1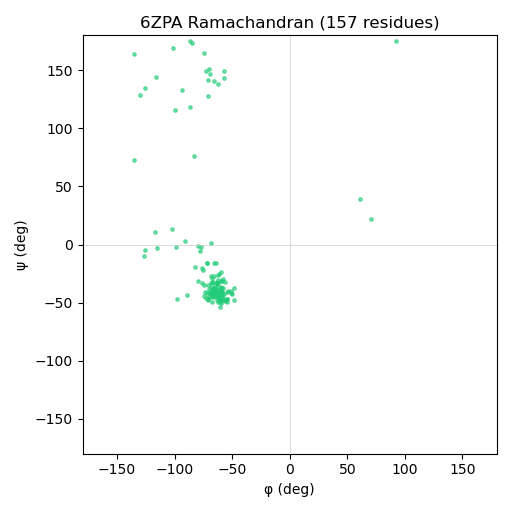 110 ? 2.20900 36.32500 -2.67500 1.000 12.61451 104 GLU A C 1
ATOM 1663 O O . GLU A 1 110 ? 2.31900 36.60600 -3.87400 1.000 13.26459 104 GLU A O 1
ATOM 1675 N N . ALA A 1 111 ? 1.89000 37.24200 -1.75800 1.000 12.58030 105 ALA A N 1
ATOM 1676 C CA . ALA A 1 111 ? 1.56600 38.61700 -2.13000 1.000 13.04877 105 ALA A CA 1
ATOM 1677 C C . ALA A 1 111 ? 2.78900 39.40500 -2.58700 1.000 11.28804 105 ALA A C 1
ATOM 1678 O O . ALA A 1 111 ? 2.63700 40.46300 -3.20300 1.000 12.67241 105 ALA A O 1
ATOM 1685 N N . THR A 1 112 ? 3.99200 38.91900 -2.29500 1.000 11.40121 106 THR A N 1
ATOM 1686 C CA A THR A 1 112 ? 5.22400 39.58400 -2.68500 0.830 12.30132 106 THR A CA 1
ATOM 1687 C CA B THR A 1 112 ? 5.21300 39.60100 -2.69700 0.170 13.63832 106 THR A CA 1
ATOM 1688 C C . THR A 1 112 ? 5.83100 39.00700 -3.95900 1.000 10.61953 106 THR A C 1
ATOM 1689 O O . THR A 1 112 ? 6.74100 39.61400 -4.53100 1.000 11.33804 106 THR A O 1
ATOM 1708 N N . MET A 1 113 ? 5.34000 37.86500 -4.42300 1.000 10.70639 107 MET A N 1
ATOM 1709 C CA A MET A 1 113 ? 5.92600 37.18800 -5.56700 0.420 11.85126 107 MET A CA 1
ATOM 1710 C CA B MET A 1 113 ? 5.95600 37.21600 -5.56600 0.580 11.85126 107 MET A CA 1
ATOM 1711 C C . MET A 1 113 ? 5.84600 38.04900 -6.82200 1.000 10.97484 107 MET A C 1
ATOM 1712 O O . MET A 1 113 ? 4.77400 38.53800 -7.17700 1.000 11.52754 107 MET A O 1
ATOM 1737 N N . ALA A 1 114 ? 6.95600 38.15400 -7.53300 1.000 10.02209 108 ALA A N 1
ATOM 1738 C CA . ALA A 1 114 ? 6.94300 38.79400 -8.82800 1.000 9.74311 108 ALA A CA 1
ATOM 1739 C C . ALA A 1 114 ? 6.17000 37.92500 -9.82000 1.000 8.16398 108 ALA A C 1
ATOM 1740 O O . ALA A 1 114 ? 6.21700 36.69100 -9.74400 1.000 8.37190 108 ALA A O 1
ATOM 1747 N N . PRO A 1 115 ? 5.47600 38.54900 -10.78200 1.000 8.67720 109 PRO A N 1
ATOM 1748 C CA . PRO A 1 115 ? 4.75600 37.76000 -11.79300 1.000 9.46676 109 PRO A CA 1
ATOM 1749 C C . PRO A 1 115 ? 5.60000 36.68200 -12.45100 1.000 8.56929 109 PRO A C 1
ATOM 1750 O O . PRO A 1 11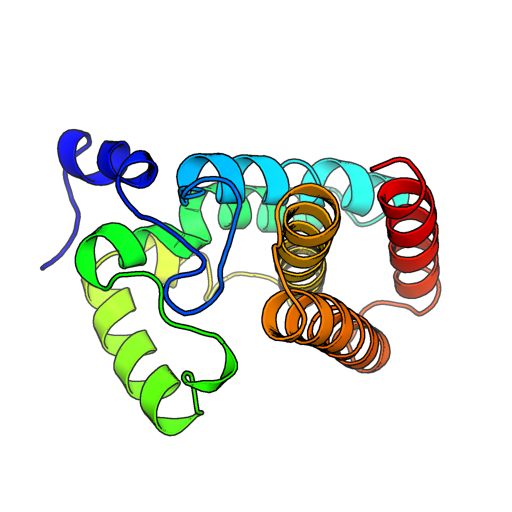5 ? 5.10800 35.56400 -12.64400 1.000 9.26937 109 PRO A O 1
ATOM 1761 N N . GLU A 1 116 ? 6.85800 36.96200 -12.80400 1.000 8.65351 110 GLU A N 1
ATOM 1762 C CA . GLU A 1 116 ? 7.65100 35.93300 -13.47100 1.000 9.44834 110 GLU A CA 1
ATOM 1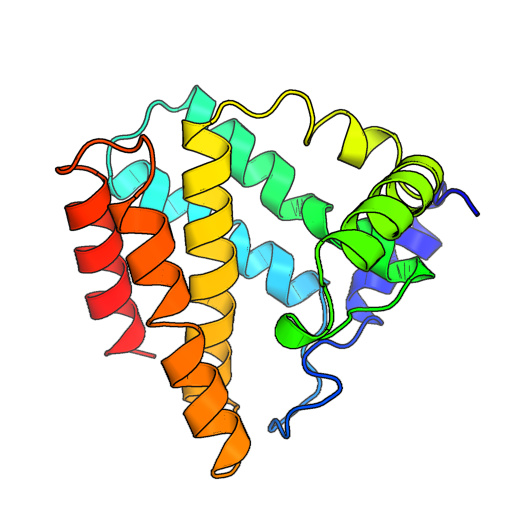763 C C . GLU A 1 116 ? 7.92900 34.76200 -12.53800 1.000 8.34031 110 GLU A C 1
ATOM 1764 O O . GLU A 1 116 ? 7.95200 33.60800 -12.97500 1.000 8.59298 110 GLU A O 1
ATOM 1776 N N . ALA A 1 117 ? 8.16600 35.04300 -11.25300 1.000 9.20884 111 ALA A N 1
ATOM 1777 C CA . ALA A 1 117 ? 8.35400 33.96700 -10.28800 1.000 7.39546 111 ALA A CA 1
ATOM 1778 C C . ALA A 1 117 ? 7.07600 33.15400 -10.11100 1.000 7.16386 111 ALA A C 1
ATOM 1779 O O . ALA A 1 117 ? 7.11700 31.92100 -10.02700 1.000 7.32177 111 ALA A O 1
ATOM 1786 N N . ARG A 1 118 ? 5.93200 33.83700 -10.04400 1.000 7.51653 112 ARG A N 1
ATOM 1787 C CA . ARG A 1 118 ? 4.65200 33.15300 -9.93800 1.000 9.11672 112 ARG A CA 1
ATOM 1788 C C . ARG A 1 118 ? 4.42300 32.23400 -11.12500 1.000 7.77709 112 ARG A C 1
ATOM 1789 O O . ARG A 1 118 ? 3.94700 31.10700 -10.95600 1.000 7.83236 112 ARG A O 1
ATOM 1810 N N . GLU A 1 119 ? 4.71900 32.70700 -12.33600 1.000 7.46916 113 GLU A N 1
ATOM 1811 C CA . GLU A 1 119 ? 4.45600 31.89100 -13.51500 1.000 7.27966 113 GLU A CA 1
ATOM 1812 C C . GLU A 1 119 ? 5.41400 30.70800 -13.60400 1.000 7.14807 113 GLU A C 1
ATOM 1813 O O . GLU A 1 119 ? 5.00600 29.63100 -14.05100 1.000 7.61391 113 GLU A O 1
ATOM 1825 N N . LEU A 1 120 ? 6.66900 30.87600 -13.17500 1.000 6.67959 114 LEU A N 1
ATOM 1826 C CA . LEU A 1 120 ? 7.57100 29.73200 -13.08700 1.000 6.76907 114 LEU A CA 1
ATOM 1827 C C . LEU A 1 120 ? 7.03000 28.71300 -12.09300 1.000 6.55063 114 LEU A C 1
ATOM 1828 O O . LEU A 1 120 ? 6.93900 27.51500 -12.39300 1.000 6.65590 114 LEU A O 1
ATOM 1844 N N . TRP A 1 121 ? 6.65900 29.17700 -10.89500 1.000 6.70064 115 TRP A N 1
ATOM 1845 C CA . TRP A 1 121 ? 6.11500 28.27600 -9.89100 1.000 6.74802 115 TRP A CA 1
ATOM 1846 C C . TRP A 1 121 ? 4.87100 27.56300 -10.41300 1.000 6.61379 115 TRP A C 1
ATOM 1847 O O . TRP A 1 121 ? 4.73300 26.34700 -10.24700 1.000 6.95594 115 TRP A O 1
ATOM 1868 N N . LYS A 1 122 ? 3.94300 28.29800 -11.03900 1.000 6.64011 116 LYS A N 1
ATOM 1869 C CA . LYS A 1 122 ? 2.70100 27.66100 -11.45800 1.000 7.92447 116 LYS A CA 1
ATOM 1870 C C . LYS A 1 122 ? 2.95100 26.62200 -12.54200 1.000 6.47956 116 LYS A C 1
ATOM 1871 O O . LYS A 1 122 ? 2.34000 25.54400 -12.54100 1.000 7.27966 116 LYS A O 1
ATOM 1890 N N . PHE A 1 123 ? 3.83800 26.93900 -13.48700 1.000 6.22427 117 PHE A N 1
ATOM 1891 C CA . PHE A 1 123 ? 4.20700 25.96200 -14.50800 1.000 6.80329 117 PHE A CA 1
ATOM 1892 C C . PHE A 1 123 ? 4.73100 24.69100 -13.85400 1.000 5.81106 117 PHE A C 1
ATOM 1893 O O . PHE A 1 123 ? 4.33000 23.57100 -14.20500 1.000 6.09531 117 PHE A O 1
ATOM 1910 N N . CYS A 1 124 ? 5.65300 24.85700 -12.90500 1.000 6.01898 118 CYS A N 1
ATOM 1911 C CA . CYS A 1 124 ? 6.28900 23.71600 -12.25500 1.000 5.86633 118 CYS A CA 1
ATOM 1912 C C . CYS A 1 124 ? 5.31300 22.94600 -11.36800 1.000 5.99266 118 CYS A C 1
ATOM 1913 O O . CYS A 1 124 ? 5.39500 21.71500 -11.27700 1.000 6.16900 118 CYS A O 1
ATOM 1921 N N . ASP A 1 125 ? 4.39900 2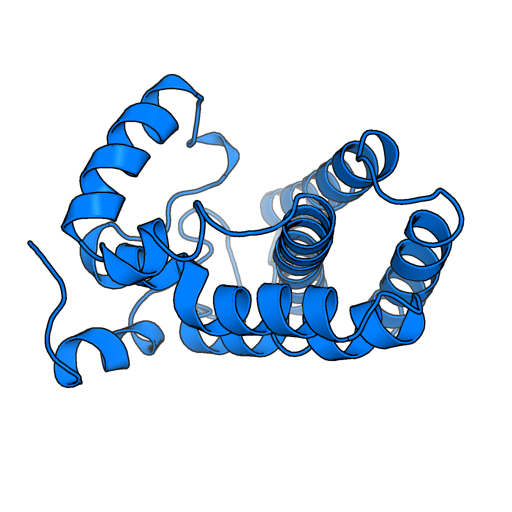3.65200 -10.70200 1.000 7.30861 119 ASP A N 1
ATOM 1922 C CA . ASP A 1 125 ? 3.40200 22.99800 -9.86000 1.000 6.18479 119 ASP A CA 1
ATOM 1923 C C . ASP A 1 125 ? 2.52200 22.06800 -10.69000 1.000 6.01635 119 ASP A C 1
ATOM 1924 O O . ASP A 1 125 ? 2.23300 20.93300 -10.28700 1.000 7.05595 119 ASP A O 1
ATOM 1933 N N . THR A 1 126 ? 2.09000 22.54300 -11.86100 1.000 6.85856 120 THR A N 1
ATOM 1934 C CA . THR A 1 126 ? 1.26600 21.71800 -12.73200 1.000 5.80054 120 THR A CA 1
ATOM 1935 C C . THR A 1 126 ? 2.09600 20.63000 -13.40300 1.000 5.57682 120 THR A C 1
ATOM 1936 O O . THR A 1 126 ? 1.65300 19.48000 -13.51200 1.000 5.90581 120 THR A O 1
ATOM 1947 N N . ALA A 1 127 ? 3.30900 20.97600 -13.84900 1.000 5.48734 121 ALA A N 1
ATOM 1948 C CA . ALA A 1 127 ? 4.17600 19.97700 -14.46900 1.000 5.26363 121 ALA A CA 1
ATOM 1949 C C . ALA A 1 127 ? 4.42900 18.80700 -13.52500 1.000 4.98465 121 ALA A C 1
ATOM 1950 O O . ALA A 1 127 ? 4.43200 17.65000 -13.95100 1.000 5.39259 121 ALA A O 1
ATOM 1957 N N . GLU A 1 128 ? 4.66900 19.10000 -12.24600 1.000 5.11098 122 GLU A N 1
ATOM 1958 C CA . GLU A 1 128 ? 4.93300 18.03700 -11.28100 1.000 5.68736 122 GLU A CA 1
ATOM 1959 C C . GLU A 1 128 ? 3.76200 17.06700 -11.21900 1.000 4.95833 122 GLU A C 1
ATOM 1960 O O . GLU A 1 128 ? 3.95700 15.84900 -11.11200 1.000 5.35838 122 GLU A O 1
ATOM 1972 N N . ALA A 1 129 ? 2.54100 17.60600 -11.27700 1.000 4.99781 123 ALA A N 1
ATOM 1973 C CA . ALA A 1 129 ? 1.33600 16.78500 -11.21900 1.000 5.26100 123 ALA A CA 1
ATOM 1974 C C . ALA A 1 129 ? 1.20600 15.90200 -12.45700 1.000 5.17151 123 ALA A C 1
ATOM 1975 O O . ALA A 1 129 ? 0.87600 14.71000 -12.35800 1.000 5.48208 123 ALA A O 1
ATOM 1982 N N . VAL A 1 130 ? 1.46700 16.46800 -13.63700 1.000 5.18730 124 VAL A N 1
ATOM 1983 C CA . VAL A 1 130 ? 1.44900 15.67500 -14.86500 1.000 5.13993 124 VAL A CA 1
ATOM 1984 C C . VAL A 1 130 ? 2.47200 14.54900 -14.77400 1.000 4.96623 124 VAL A C 1
ATOM 1985 O O . VAL A 1 130 ? 2.19100 13.39100 -15.10400 1.000 5.48997 124 VAL A O 1
ATOM 1998 N N . LEU A 1 131 ? 3.69200 14.89700 -14.35100 1.000 5.10835 125 LEU A N 1
ATOM 1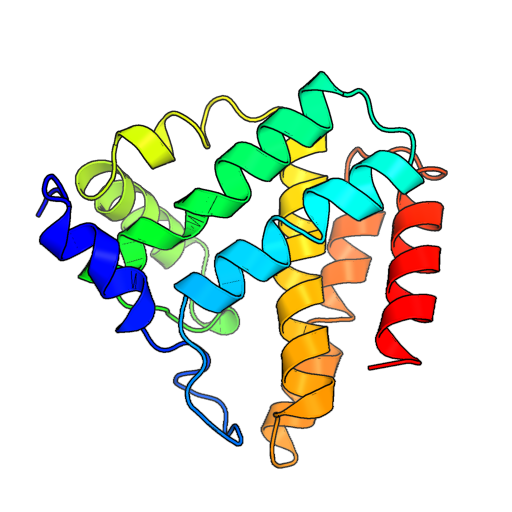999 C CA . LEU A 1 131 ? 4.77000 13.92600 -14.24400 1.000 5.14783 125 LEU A CA 1
ATOM 2000 C C . LEU A 1 131 ? 4.43200 12.82900 -13.24300 1.000 4.99254 125 LEU A C 1
ATOM 2001 O O . LEU A 1 131 ? 4.74000 11.65200 -13.47100 1.000 5.37943 125 LEU A O 1
ATOM 2017 N N . PHE A 1 132 ? 3.81400 13.20300 -12.12100 1.000 4.91359 126 PHE A N 1
ATOM 2018 C CA . PHE A 1 132 ? 3.39900 12.21500 -11.13500 1.000 4.83463 126 PHE A CA 1
ATOM 2019 C C . PHE A 1 132 ? 2.40100 11.23300 -11.73900 1.000 4.89253 126 PHE A C 1
ATOM 2020 O O . PHE A 1 132 ? 2.54700 10.00900 -11.59400 1.000 5.25310 126 PHE A O 1
ATOM 2037 N N . LEU A 1 133 ? 1.36100 11.75100 -12.40600 1.000 4.96623 127 LEU A N 1
ATOM 2038 C CA . LEU A 1 133 ? 0.34700 10.86300 -12.97200 1.000 5.48471 127 LEU A CA 1
ATOM 2039 C C . LEU A 1 133 ? 0.90200 10.00700 -14.09800 1.000 5.42944 127 LEU A C 1
ATOM 2040 O O . LEU A 1 133 ? 0.44600 8.87400 -14.29300 1.000 6.01372 127 LEU A O 1
ATOM 2056 N N . LYS A 1 134 ? 1.86400 10.52800 -14.86100 1.000 5.63473 128 LYS A N 1
ATOM 2057 C CA . LYS A 1 134 ? 2.49500 9.74500 -15.92000 1.000 6.51904 128 LYS A CA 1
ATOM 2058 C C . LYS A 1 134 ? 2.96000 8.39800 -15.38600 1.000 6.67696 128 LYS A C 1
ATOM 2059 O O . LYS A 1 134 ? 2.84200 7.37800 -16.07100 1.000 8.96144 128 LYS A O 1
ATOM 2078 N N . VAL A 1 135 ? 3.50200 8.38600 -14.17100 1.000 5.30837 129 VAL A N 1
ATOM 2079 C CA . VAL A 1 135 ? 3.99500 7.15800 -13.55000 1.000 5.32416 129 VAL A CA 1
ATOM 2080 C C . VAL A 1 135 ? 2.90900 6.44600 -12.74900 1.000 5.26100 129 VAL A C 1
ATOM 2081 O O . VAL A 1 135 ? 2.80200 5.21600 -12.80600 1.000 6.14795 129 VAL A O 1
ATOM 2094 N N . ASN A 1 136 ? 2.12200 7.20300 -11.97100 1.000 5.06361 130 ASN A N 1
ATOM 2095 C CA . ASN A 1 136 ? 1.33700 6.65200 -10.87200 1.000 5.07676 130 ASN A CA 1
ATOM 2096 C C . ASN A 1 136 ? -0.17400 6.76000 -11.04000 1.000 5.26100 130 ASN A C 1
ATOM 2097 O O . ASN A 1 136 ? -0.91100 6.27500 -10.17400 1.000 6.00319 130 ASN A O 1
ATOM 2108 N N . GLY A 1 137 ? -0.66200 7.38400 -12.10500 1.000 5.71368 131 GLY A N 1
ATOM 2109 C CA . GLY A 1 137 ? -2.09500 7.40500 -12.33800 1.000 6.06899 131 GLY A CA 1
ATOM 2110 C C . GLY A 1 137 ? -2.59700 6.04500 -12.78800 1.000 5.54524 131 GLY A C 1
ATOM 2111 O O . GLY A 1 137 ? -1.89100 5.29700 -13.46300 1.000 6.52167 131 GLY A O 1
ATOM 2115 N N . LEU A 1 138 ? -3.84600 5.73200 -12.43500 1.000 5.31100 132 LEU A N 1
ATOM 2116 C CA . LEU A 1 138 ? -4.48000 4.47500 -12.82900 1.000 5.47681 132 LEU A CA 1
ATOM 2117 C C . LEU A 1 138 ? -5.84100 4.75600 -13.44100 1.000 5.45576 132 LEU A C 1
ATOM 2118 O O . LEU A 1 138 ? -6.67000 5.41700 -12.81500 1.000 6.17953 132 LEU A O 1
ATOM 2134 N N . GLY A 1 139 ? -6.08500 4.20800 -14.62800 1.000 6.28744 133 GLY A N 1
ATOM 2135 C CA . GLY A 1 139 ? -7.39600 4.25100 -15.24500 1.000 6.90330 133 GLY A CA 1
ATOM 2136 C C . GLY A 1 139 ? -7.61100 5.44000 -16.16500 1.000 6.04267 133 GLY A C 1
ATOM 2137 O O . GLY A 1 139 ? -6.78800 6.35700 -16.29600 1.000 6.29007 133 GLY A O 1
ATOM 2141 N N . ALA A 1 140 ? -8.78800 5.41700 -16.80000 1.000 5.98477 134 ALA A N 1
ATOM 2142 C CA . ALA A 1 140 ? -9.11100 6.36300 -17.86900 1.000 6.44535 134 ALA A CA 1
ATOM 2143 C C . ALA A 1 140 ? -9.27500 7.78300 -17.34500 1.000 5.96898 134 ALA A C 1
ATOM 2144 O O . ALA A 1 140 ? -8.83000 8.74300 -17.98600 1.000 6.67959 134 ALA A O 1
ATOM 2151 N N . HIS A 1 141 ? -9.94500 7.94400 -16.20300 1.000 5.88212 135 HIS A N 1
ATOM 2152 C CA . HIS A 1 141 ? -10.11700 9.27400 -15.63500 1.000 5.95319 135 HIS A CA 1
ATOM 2153 C C . HIS A 1 141 ? -8.76300 9.89200 -15.29400 1.000 5.93476 13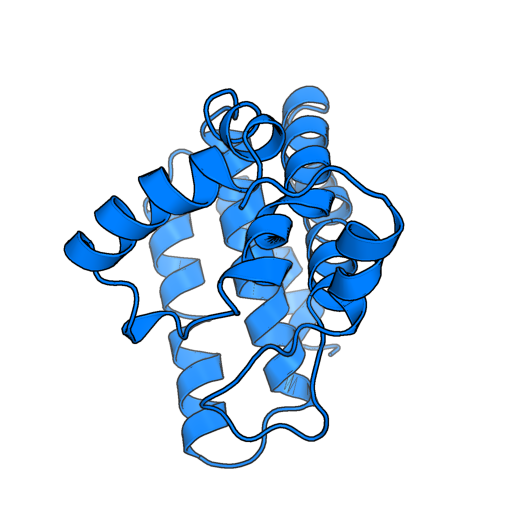5 HIS A C 1
ATOM 2154 O O . HIS A 1 141 ? -8.49100 11.05000 -15.63100 1.000 6.13215 135 HIS A O 1
ATOM 2168 N N . ALA A 1 142 ? -7.88400 9.12100 -14.65000 1.000 5.71631 136 ALA A N 1
ATOM 2169 C CA . ALA A 1 142 ? -6.55600 9.63900 -14.32800 1.000 5.75579 136 ALA A CA 1
ATOM 2170 C C . ALA A 1 142 ? -5.79500 10.03800 -15.59000 1.000 5.72158 136 ALA A C 1
ATOM 2171 O O . ALA A 1 142 ? -5.07000 11.03800 -15.59100 1.000 6.26375 136 ALA A O 1
ATOM 2178 N N . TYR A 1 143 ? -5.92000 9.24400 -16.65400 1.000 6.06109 137 TYR A N 1
ATOM 2179 C CA . TYR A 1 143 ? -5.26600 9.58200 -17.91500 1.000 6.87961 137 TYR A CA 1
ATOM 2180 C C . TYR A 1 143 ? -5.80500 10.89800 -18.46100 1.000 6.63748 137 TYR A C 1
ATOM 2181 O O . TYR A 1 143 ? -5.04400 11.76300 -18.91700 1.000 7.10859 137 TYR A O 1
ATOM 2199 N N . ASP A 1 144 ? -7.12900 11.06200 -18.42700 1.000 6.95331 138 ASP A N 1
ATOM 2200 C CA . ASP A 1 144 ? -7.72900 12.30400 -18.90000 1.000 7.49021 138 ASP A CA 1
ATOM 2201 C C . ASP A 1 144 ? -7.25300 13.48900 -18.07400 1.000 7.07437 138 ASP A C 1
ATOM 2202 O O . ASP A 1 144 ? -6.98900 14.56500 -18.62200 1.000 7.75340 138 ASP A O 1
ATOM 2211 N N . VAL A 1 145 ? -7.16600 13.32000 -16.75200 1.000 6.36376 139 VAL A N 1
ATOM 2212 C CA . VAL A 1 145 ? -6.71400 14.40300 -15.88400 1.000 6.17163 139 VAL A CA 1
ATOM 2213 C C . VAL A 1 145 ? -5.27500 14.78100 -16.21000 1.000 6.33481 139 VAL A C 1
ATOM 2214 O O . VAL A 1 145 ? -4.92900 15.96600 -16.29200 1.000 6.72433 139 VAL A O 1
ATOM 2227 N N . GLN A 1 146 ? -4.41300 13.77700 -16.39800 1.000 6.62169 140 GLN A N 1
ATOM 2228 C CA . GLN A 1 146 ? -3.02300 14.03200 -16.76900 1.000 6.95857 140 GLN A CA 1
ATOM 2229 C C . GLN A 1 146 ? -2.94300 14.90700 -18.01600 1.000 7.14543 140 GLN A C 1
ATOM 2230 O O . GLN A 1 146 ? -2.18800 15.88900 -18.07100 1.000 7.54811 140 GLN A O 1
ATOM 2244 N N . HIS A 1 147 ? -3.72800 14.56200 -19.03500 1.000 7.33756 141 HIS A N 1
ATOM 2245 C CA . HIS A 1 147 ? -3.67400 15.29900 -20.29000 1.000 8.10344 141 HIS A CA 1
ATOM 2246 C C . HIS A 1 147 ? -4.35500 16.66100 -20.19000 1.000 8.18766 141 HIS A C 1
ATOM 2247 O O . HIS A 1 147 ? -3.89300 17.62700 -20.80800 1.000 9.25621 141 HIS A O 1
ATOM 2261 N N . LEU A 1 148 ? -5.43600 16.76900 -19.41400 1.000 7.60075 142 LEU A N 1
ATOM 2262 C CA . LEU A 1 148 ? -6.05700 18.07200 -19.19700 1.000 7.87710 142 LEU A CA 1
ATOM 2263 C C . LEU A 1 148 ? -5.08100 19.02200 -18.51300 1.000 7.44284 142 LEU A C 1
ATOM 2264 O O . LEU A 1 148 ? -4.94400 20.18500 -18.90600 1.000 7.94290 142 LEU A O 1
ATOM 2280 N N . LEU A 1 149 ? -4.40100 18.53700 -17.47100 1.000 7.98501 143 LEU A N 1
ATOM 2281 C CA . LEU A 1 149 ? -3.42500 19.36600 -16.77500 1.000 7.32703 143 LEU A CA 1
ATOM 2282 C C . LEU A 1 149 ? -2.33600 19.84200 -17.72100 1.000 7.57180 143 LEU A C 1
ATOM 2283 O O . LEU A 1 149 ? -1.90800 20.99900 -17.66700 1.000 7.69550 143 LEU A O 1
ATOM 2299 N N . MET A 1 150 ? -1.87000 18.96600 -18.59300 1.000 8.40874 144 MET A N 1
ATOM 2300 C CA A MET A 1 150 ? -0.82100 19.36000 -19.51600 0.540 10.38266 144 MET A CA 1
ATOM 2301 C CA B MET A 1 150 ? -0.82300 19.36000 -19.51900 0.460 10.38266 144 MET A CA 1
ATOM 2302 C C . MET A 1 150 ? -1.31300 20.46100 -20.45600 1.000 9.60626 144 MET A C 1
ATOM 2303 O O . MET A 1 150 ? -0.58800 21.42500 -20.73200 1.000 10.54321 144 MET A O 1
ATOM 2328 N N . GLU A 1 151 ? -2.55800 20.36000 -20.92900 1.000 8.84301 145 GLU A N 1
ATOM 2329 C CA . GLU A 1 151 ? -3.12900 21.41200 -21.77400 1.000 10.13527 145 GLU A CA 1
ATOM 2330 C C . GLU A 1 151 ? -3.27900 22.71900 -21.00500 1.000 8.77194 145 GLU A C 1
ATOM 2331 O O . GLU A 1 151 ? -2.98300 23.79700 -21.53400 1.000 9.44308 145 GLU A O 1
ATOM 2343 N N . GLN A 1 152 ? -3.75300 22.64600 -19.76100 1.000 8.09292 146 GLN A N 1
ATOM 2344 C CA . GLN A 1 152 ? -3.91300 23.84600 -18.94500 1.000 8.63772 146 GLN A CA 1
ATOM 2345 C C . GLN A 1 152 ? -2.56900 24.51600 -18.68900 1.000 8.29294 146 GLN A C 1
ATOM 2346 O O . GLN A 1 152 ? -2.46000 25.74800 -18.73000 1.000 8.61666 146 GLN A O 1
ATOM 2360 N N . MET A 1 153 ? -1.54100 23.70900 -18.41200 1.000 7.56127 147 MET A N 1
ATOM 2361 C CA . MET A 1 153 ? -0.20000 24.21800 -18.15300 1.000 8.16661 147 MET A CA 1
ATOM 2362 C C . MET A 1 153 ? 0.30900 25.00000 -19.35600 1.000 7.90342 147 MET A C 1
ATOM 2363 O O . MET A 1 153 ? 0.84600 26.10900 -19.22600 1.000 7.88763 147 MET A O 1
ATOM 2377 N N . LYS A 1 154 ? 0.13600 24.42000 -20.54100 1.000 8.57718 148 LYS A N 1
ATOM 2378 C CA . LYS A 1 154 ? 0.60100 25.05500 -21.76600 1.000 9.16147 148 LYS A CA 1
ATOM 2379 C C . LYS A 1 154 ? -0.16800 26.33500 -22.05100 1.000 9.51414 148 LYS A C 1
ATOM 2380 O O . LYS A 1 154 ? 0.42000 27.34000 -22.46900 1.000 10.33529 148 LYS A O 1
ATOM 2399 N N . ARG A 1 155 ? -1.48400 26.31900 -21.85700 1.000 10.90115 149 ARG A N 1
ATOM 2400 C CA . ARG A 1 155 ? -2.27500 27.51000 -22.13200 1.000 12.05655 149 ARG A CA 1
ATOM 2401 C C . ARG A 1 155 ? -1.88800 28.64100 -21.19100 1.000 10.46952 149 ARG A C 1
ATOM 2402 O O . ARG A 1 155 ? -1.71600 29.79000 -21.61200 1.000 10.99063 149 ARG A O 1
ATOM 2423 N N . ARG A 1 156 ? -1.74700 28.33400 -19.90400 1.000 9.72995 150 ARG A N 1
ATOM 2424 C CA . ARG A 1 156 ? -1.36000 29.36800 -18.95900 1.000 10.22738 150 ARG A CA 1
ATOM 2425 C C . ARG A 1 156 ? 0.01200 29.93300 -19.30300 1.000 9.17989 150 ARG A C 1
ATOM 2426 O O . ARG A 1 156 ? 0.22700 31.14900 -19.25400 1.000 10.96958 150 ARG A O 1
ATOM 2447 N N . LEU A 1 157 ? 0.95900 29.06100 -19.64100 1.000 8.40085 151 LEU A N 1
ATOM 2448 C CA . LEU A 1 157 ? 2.29500 29.52100 -19.99100 1.000 8.62982 151 LEU A CA 1
ATOM 2449 C C . LEU A 1 157 ? 2.24800 30.44800 -21.20400 1.000 9.40886 151 LEU A C 1
ATOM 2450 O O . LEU A 1 157 ? 2.85800 31.52700 -21.20600 1.000 9.56678 151 LEU A O 1
ATOM 2466 N N . MET A 1 158 ? 1.52000 30.03700 -22.24700 1.000 11.31435 152 MET A N 1
ATOM 2467 C CA . MET A 1 158 ? 1.48200 30.80000 -23.49000 1.000 13.21195 152 MET A CA 1
ATOM 2468 C C . MET A 1 158 ? 0.88600 32.17900 -23.27600 1.000 13.53304 152 MET A C 1
ATOM 2469 O O . MET A 1 158 ? 1.27500 33.13100 -23.95700 1.000 16.06492 152 MET A O 1
ATOM 2483 N N . ASP A 1 159 ? -0.06300 32.30700 -22.35200 1.000 14.47263 153 ASP A N 1
ATOM 2484 C CA . ASP A 1 159 ? -0.72500 33.58100 -22.10300 1.000 18.44152 153 ASP A CA 1
ATOM 2485 C C . ASP A 1 159 ? -0.03600 34.40400 -21.02300 1.000 15.47275 153 ASP A C 1
ATOM 2486 O O . ASP A 1 159 ? -0.51500 35.49500 -20.69500 1.000 17.07031 153 ASP A O 1
ATOM 2495 N N . SER A 1 160 ? 1.08500 33.92300 -20.48700 1.000 13.46988 154 SER A N 1
ATOM 2496 C CA . SER A 1 160 ? 1.74200 34.54600 -19.35200 1.000 13.41724 154 SER A CA 1
ATOM 2497 C C . SER A 1 160 ? 2.66300 35.67600 -19.79900 1.000 11.49069 154 SER A C 1
ATOM 2498 O O . SER A 1 160 ? 2.91800 35.88200 -20.99000 1.000 12.45923 154 SER A O 1
ATOM 2506 N N . VAL A 1 161 ? 3.19600 36.39200 -18.80400 1.000 12.11971 155 VAL A N 1
ATOM 2507 C CA . VAL A 1 161 ? 4.15200 37.46600 -19.06300 1.000 14.50684 155 VAL A CA 1
ATOM 2508 C C . VAL A 1 161 ? 5.55200 36.95800 -19.36600 1.000 12.11971 155 VAL A C 1
ATOM 2509 O O . VAL A 1 161 ? 6.42500 37.76700 -19.69400 1.000 13.88835 155 VAL A O 1
ATOM 2522 N N . LEU A 1 162 ? 5.80700 35.65700 -19.26000 1.000 11.65650 156 LEU A N 1
ATOM 2523 C CA . LEU A 1 162 ? 7.15000 35.16400 -19.53800 1.000 12.68294 156 LEU A CA 1
ATOM 2524 C C . LEU A 1 162 ? 7.48900 35.37700 -21.00900 1.000 12.19867 156 LEU A C 1
ATOM 2525 O O . LEU A 1 162 ? 6.64100 35.20500 -21.88800 1.000 11.93022 156 LEU A O 1
ATOM 2541 N N . ASP A 1 163 ? 8.73800 35.76500 -21.27200 1.000 14.52263 157 ASP A N 1
ATOM 2542 C CA . ASP A 1 163 ? 9.19800 35.92700 -22.64400 1.000 16.28337 157 ASP A CA 1
ATOM 2543 C C . ASP A 1 163 ? 9.02300 34.62200 -23.40500 1.000 12.86717 157 ASP A C 1
ATOM 2544 O O . ASP A 1 163 ? 9.14200 33.53200 -22.84300 1.000 11.34857 157 ASP A O 1
ATOM 2553 N N . VAL A 1 164 ? 8.77500 34.73200 -24.71200 1.000 14.46210 158 VAL A N 1
ATOM 2554 C CA A VAL A 1 164 ? 8.58200 33.53600 -25.52800 0.340 14.61212 158 VAL A CA 1
ATOM 2555 C CA B VAL A 1 164 ? 8.58200 33.53500 -25.52600 0.280 14.71739 158 VAL A CA 1
ATOM 2556 C CA C VAL A 1 164 ? 8.58200 33.53600 -25.52700 0.380 14.62528 158 VAL A CA 1
ATOM 2557 C C . VAL A 1 164 ? 9.79000 32.61200 -25.44100 1.000 12.58556 158 VAL A C 1
ATOM 2558 O O . VAL A 1 164 ? 9.63900 31.38700 -25.44600 1.000 11.32488 158 VAL A O 1
ATOM 2591 N N . GLU A 1 165 ? 11.01400 33.16600 -25.37200 1.000 14.30682 159 GLU A N 1
ATOM 2592 C CA A GLU A 1 165 ? 12.18400 32.30300 -25.28200 0.350 14.95163 159 GLU A CA 1
ATOM 2593 C CA B GLU A 1 165 ? 12.18300 32.30900 -25.27600 0.650 14.95163 159 GLU A CA 1
ATOM 2594 C C . GLU A 1 165 ? 12.18300 31.50100 -23.98500 1.000 12.61188 159 GLU A C 1
ATOM 2595 O O . GLU A 1 165 ? 12.63600 30.34600 -23.97200 1.000 12.26184 159 GLU A O 1
ATOM 2616 N N . VAL A 1 166 ? 11.72100 32.10300 -22.89300 1.000 12.78822 160 VAL A N 1
ATOM 2617 C CA . VAL A 1 166 ? 11.58800 31.39200 -21.62400 1.000 10.26423 160 VAL A CA 1
ATOM 2618 C C . VAL A 1 166 ? 10.50100 30.33300 -21.72600 1.000 8.40085 160 VAL A C 1
ATOM 2619 O O . VAL A 1 166 ? 10.68800 29.19300 -21.28700 1.000 8.45349 160 VAL A O 1
ATOM 2632 N N . GLN A 1 167 ? 9.34800 30.69300 -22.30300 1.000 8.37453 161 GLN A N 1
ATOM 2633 C CA . GLN A 1 167 ? 8.28400 29.71100 -22.49600 1.000 9.04829 161 GLN A CA 1
ATOM 2634 C C . GLN A 1 167 ? 8.79900 28.50000 -23.25800 1.000 7.55338 161 GLN A C 1
ATOM 2635 O O . GLN A 1 167 ? 8.53200 27.34900 -22.89000 1.000 7.79551 161 GLN A O 1
ATOM 2649 N N . ASP A 1 168 ? 9.52500 28.75100 -24.35100 1.000 8.27978 162 ASP A N 1
ATOM 2650 C CA . ASP A 1 168 ? 10.03300 27.65900 -25.16900 1.000 7.57706 162 ASP A CA 1
ATOM 2651 C C . ASP A 1 168 ? 11.02700 26.79900 -24.39500 1.000 6.91383 162 ASP A C 1
ATOM 2652 O O . ASP A 1 168 ? 11.00300 25.57000 -24.51600 1.000 7.36388 162 ASP A O 1
ATOM 2661 N N . GLU A 1 169 ? 11.91000 27.41100 -23.59400 1.000 6.93225 163 GLU A N 1
ATOM 2662 C CA . GLU A 1 169 ? 12.84700 26.60000 -22.82300 1.000 7.35335 163 GLU A CA 1
ATOM 2663 C C . GLU A 1 169 ? 12.11300 25.73900 -21.80400 1.000 6.78486 163 GLU A C 1
ATOM 2664 O O . GLU A 1 169 ? 12.46800 24.57400 -21.59000 1.000 6.91646 163 GLU A O 1
ATOM 2676 N N . LEU A 1 170 ? 11.10200 26.30800 -21.14400 1.000 6.93488 164 LEU A N 1
ATOM 2677 C CA . LEU A 1 170 ? 10.32700 25.53400 -20.18100 1.000 6.93488 164 LEU A CA 1
ATOM 2678 C C . LEU A 1 170 ? 9.63900 24.35300 -20.85300 1.000 6.65590 164 LEU A C 1
ATOM 2679 O O . LEU A 1 170 ? 9.65600 23.23600 -20.31900 1.000 7.12964 164 LEU A O 1
ATOM 2695 N N . MET A 1 171 ? 9.05300 24.56200 -22.03800 1.000 6.73223 165 MET A N 1
ATOM 2696 C CA . MET A 1 171 ? 8.41700 23.44700 -22.72400 1.000 6.85856 165 MET A CA 1
ATOM 2697 C C . MET A 1 171 ? 9.44500 22.44600 -23.23400 1.000 6.57694 165 MET A C 1
ATOM 2698 O O . MET A 1 171 ? 9.19700 21.23600 -23.20300 1.000 7.04016 165 MET A O 1
ATOM 2712 N N . PHE A 1 172 ? 10.59500 22.92200 -23.72300 1.000 6.42956 166 PHE A N 1
ATOM 2713 C CA . PHE A 1 172 ? 11.67600 22.02600 -24.14000 1.000 6.12689 166 PHE A CA 1
ATOM 2714 C C . PHE A 1 172 ? 12.05500 21.08300 -23.00600 1.000 6.13479 166 PHE A C 1
ATOM 2715 O O . PHE A 1 172 ? 12.13700 19.86100 -23.18400 1.000 6.47430 166 PHE A O 1
ATOM 2732 N N . GLN A 1 173 ? 12.28000 21.65600 -21.82100 1.000 6.01109 167 GLN A N 1
ATOM 2733 C CA . GLN A 1 173 ? 12.69300 20.86200 -20.67200 1.000 7.39546 167 GLN A CA 1
ATOM 2734 C C . GLN A 1 173 ? 11.56100 19.97000 -20.17100 1.000 6.21901 167 GLN A C 1
ATOM 2735 O O . GLN A 1 173 ? 11.80000 18.81500 -19.80300 1.000 6.65327 167 GLN A O 1
ATOM 2749 N N . PHE A 1 174 ? 10.33100 20.48000 -20.13300 1.000 6.68748 168 PHE A N 1
ATOM 2750 C CA . PHE A 1 174 ? 9.21400 19.64200 -19.72200 1.000 6.06373 168 PHE A CA 1
ATOM 2751 C C . PHE A 1 174 ? 9.10500 18.41000 -20.61200 1.000 6.09794 168 PHE A C 1
ATOM 2752 O O . PHE A 1 174 ? 8.95300 17.28300 -20.12200 1.000 6.47956 168 PHE A O 1
ATOM 2769 N N . GLU A 1 175 ? 9.15800 18.60900 -21.93000 1.000 6.27428 169 GLU A N 1
ATOM 2770 C CA . GLU A 1 175 ? 8.96100 17.48100 -22.83300 1.000 7.18491 169 GLU A CA 1
ATOM 2771 C C . GLU A 1 175 ? 10.10600 16.47800 -22.72800 1.000 7.34809 169 GLU A C 1
ATOM 2772 O O . GLU A 1 175 ? 9.87100 15.26400 -22.75500 1.000 8.50612 169 GLU A O 1
ATOM 2784 N N . ARG A 1 176 ? 11.34900 16.95800 -22.58600 1.000 8.24820 170 ARG A N 1
ATOM 2785 C CA . ARG A 1 176 ? 12.47500 16.03800 -22.39400 1.000 8.44296 170 ARG A CA 1
ATOM 2786 C C . ARG A 1 176 ? 12.30400 15.24000 -21.11300 1.000 7.89816 170 ARG A C 1
ATOM 2787 O O . ARG A 1 176 ? 12.64700 14.05200 -21.04700 1.000 9.60099 170 ARG A O 1
ATOM 2808 N N . THR A 1 177 ? 11.80400 15.90000 -20.07500 1.000 6.90856 171 THR A N 1
ATOM 2809 C CA . THR A 1 177 ? 11.67200 15.27100 -18.77000 1.000 7.45073 171 THR A CA 1
ATOM 2810 C C . THR A 1 177 ? 10.56900 14.22200 -18.78200 1.000 7.09543 171 THR A C 1
ATOM 2811 O O . THR A 1 177 ? 10.76100 13.10800 -18.28700 1.000 7.37704 171 THR A O 1
ATOM 2822 N N . ILE A 1 178 ? 9.40000 14.55600 -19.33400 1.000 8.09818 172 ILE A N 1
ATOM 2823 C CA . ILE A 1 178 ? 8.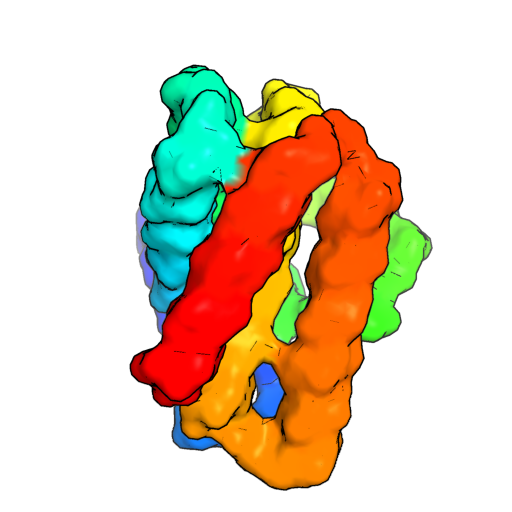30300 13.60000 -19.28500 1.000 7.84552 172 ILE A CA 1
ATOM 2824 C C . ILE A 1 178 ? 8.60900 12.37700 -20.13800 1.000 7.22965 172 ILE A C 1
ATOM 2825 O O . ILE A 1 178 ? 8.19900 11.26700 -19.79100 1.000 7.48232 172 ILE A O 1
ATOM 2841 N N . LYS A 1 179 ? 9.34600 12.53900 -21.24100 1.000 8.10344 173 LYS A N 1
ATOM 2842 C CA . LYS A 1 179 ? 9.69600 11.38800 -22.07200 1.000 8.93512 173 LYS A CA 1
ATOM 2843 C C . LYS A 1 179 ? 10.49000 10.35200 -21.28600 1.000 8.31399 173 LYS A C 1
ATOM 2844 O O . LYS A 1 179 ? 10.38500 9.15000 -21.55400 1.000 10.14316 173 LYS A O 1
ATOM 2863 N N . LYS A 1 180 ? 11.27600 10.80300 -20.31300 1.000 8.35347 174 LYS A N 1
ATOM 2864 C CA . LYS A 1 180 ? 12.15700 9.96400 -19.51400 1.000 7.28229 174 LYS A CA 1
ATOM 2865 C C . LYS A 1 180 ? 11.57000 9.63500 -18.14600 1.000 6.95067 174 LYS A C 1
ATOM 2866 O O . LYS A 1 180 ? 12.28900 9.12300 -17.28000 1.000 7.92447 174 LYS A O 1
ATOM 2885 N N A THR A 1 181 ? 10.27900 9.90100 -17.94900 0.620 5.53471 175 THR A N 1
ATOM 2886 N N B THR A 1 181 ? 10.27600 9.88900 -17.95000 0.380 8.74563 175 THR A N 1
ATOM 2887 C CA A THR A 1 181 ? 9.61000 9.66700 -16.68200 0.620 5.13730 175 THR A CA 1
ATOM 2888 C CA B THR A 1 181 ? 9.60100 9.64600 -16.67900 0.380 9.88787 175 THR A CA 1
ATOM 2889 C C A THR A 1 181 ? 8.57700 8.54300 -16.82500 0.620 6.66906 175 THR A C 1
ATOM 2890 C C B THR A 1 181 ? 8.50700 8.59100 -16.83900 0.380 7.78762 175 THR A C 1
ATOM 2891 O O A THR A 1 181 ? 8.56900 7.61500 -16.01000 0.620 3.57922 175 THR A O 1
ATOM 2892 O O B THR A 1 181 ? 7.74300 8.62900 -17.79300 0.380 2.93967 175 THR A O 1
#

InterPro domains:
  IPR006674 HD domain [PF13023] (22-142)

B-factor: mean 21.21, std 23.94, range [0.0, 166.45]

Secondary structure (DSSP, 8-state):
-----HHHHGGGGG-BS-TTS-BSS--BHHHHHHHHHHHHHHHHHHTT--HHHHHHHHHHHTTTTTTHHHH----GGG--HHHHHHHHHHHHHH-HHHHHHHHH--HHHHHHHHHHHHHHHHHHHHHHB-HHHHHHHHHHHHHHHHHHHHTSSS-HHHHHHHHHHHHHHHHT-

Sequence (173 aa):
LQITETYERLRASHISRWGIVQTTYPPQNIAEHMWRVWLLLCRDWGAAAGMPQHTVRQACEFALVHDLAEIRTGDDAPTPHKTPELKELLAGIEAQIVPEVAELLEATTMMAPEARELWKFCDTAEAVLFLKVNGLGAHAYDVQHLLMMEQMKRRLMDSVLDVVVEEVQDELMFQFERTIKKTT

Solvent-accessible surface area: 9636 Å² total; per-residue (Å²): 117,88,2,80,85,88,140,16,89,122,81,9,57,128,21,61,28,34,69,109,16,122,26,75,88,93,0,30,0,38,53,0,8,132,81,0,57,46,15,0,115,60,14,0,69,47,16,63,15,59,133,115,5,17,139,45,0,14,92,6,0,82,40,21,23,16,5,14,16,85,53,33,36,29,38,79,102,106,71,68,110,140,44,113,136,116,31,60,40,56,62,40,107,1,4,56,76,9,31,118,52,71,88,88,15,40,85,74,0,69,24,0,27,60,7,0,23,13,0,0,6,0,8,7,3,88,85,27,23,82,59,81,95,2,128,90,29,19,70,82,19,34,112,78,6,80,147,97,7,118,93,22,98,7,100,104,151,22,21,90,47,0,39,113,24,0,73,136,42,18,170,182,67

Nearest PDB structures (foldseek):
  6zpa-assembly1_A  TM=1.006E+00  e=1.084E-29  Cyanophage S-2L
  2paq-assembly1_B  TM=7.424E-01  e=1.061E-05  Escherichia coli K-12
  1ynb-assembly1_A  TM=5.763E-01  e=1.409E-03  Archaeoglobus fulgidus DSM 4304
  1yoy-assembly1_A  TM=5.849E-01  e=3.361E-03  Archaeoglobus fulgidus DSM 4304
  1h2s-assembly1_A-2  TM=2.824E-01  e=3.329E+00  Natronomonas pharaonis

Foldseek 3Di:
DADDDPVLLVCQQVFFPPPPFAWQDTGGRQVLLVQLLVQLQPLCVLLVHDPVLSVLLNVLSNCVCSLCSPVGYDDPVPCDVVNVVVVLVVSCRHYVVSNVSVVPHDQVSVLSSVLSSLLSLLLRLLPIGDDDVSVVVSVVSVVVSLVPLVPGPDDPSSSVSSVVVSVVVSVVD